Protein AF-A0A6I8TWL5-F1 (afdb_monomer_lite)

Radius of gyration: 30.94 Å; chains: 1; bounding box: 67×39×92 Å

Foldseek 3Di:
DDPVCVVWWDFFFWLAFQFWWKKFFFAALVVPDDLLVVLDDPVVVVVLVVVLVVLLVVLQVCQCPDPPHHDPDDSVLSSVQSVCLLVVHDRPDDDPDPVNVVSSVVSNVVSVVVVVSSVVSSVVRRLDGDPPPAALVSLVVVPAQEEEAPDPVLVVCLVPDPDPSSVVRSVCHVVGVYHDHLVVQLVQSVPHRYIYIYRVFQRNQVCCVVPPDLVRLVSGPMDIHDDDTDIHTDIDGPPDPCSVVVSVVVVVCVVVCVSVVVCVVRTHFRDDRPPDDPPPDPPPRPRPPPPPD

InterPro domains:
  IPR001320 Ionotropic glutamate receptor, C-terminal [PF00060] (43-193)
  IPR052192 Ionotropic receptor [PTHR42643] (1-275)

Structure (mmCIF, N/CA/C/O backbone):
data_AF-A0A6I8TWL5-F1
#
_entry.id   AF-A0A6I8TWL5-F1
#
loop_
_atom_site.group_PDB
_atom_site.id
_atom_site.type_symbol
_atom_site.label_atom_id
_atom_site.label_alt_id
_atom_site.label_comp_id
_atom_site.label_asym_id
_atom_site.label_entity_id
_atom_site.label_seq_id
_atom_site.pdbx_PDB_ins_code
_atom_site.Cartn_x
_atom_site.Cartn_y
_atom_site.Cartn_z
_atom_site.occupancy
_atom_site.B_iso_or_equiv
_atom_site.auth_seq_id
_atom_site.auth_comp_id
_atom_site.auth_asym_id
_atom_site.auth_atom_id
_atom_site.pdbx_PDB_model_num
ATOM 1 N N . MET A 1 1 ? 17.278 -9.875 -21.237 1.00 70.19 1 MET A N 1
ATOM 2 C CA . MET A 1 1 ? 17.818 -10.915 -22.144 1.00 70.19 1 MET A CA 1
ATOM 3 C C . MET A 1 1 ? 16.762 -12.001 -22.293 1.00 70.19 1 MET A C 1
ATOM 5 O O . MET A 1 1 ? 16.318 -12.505 -21.272 1.00 70.19 1 MET A O 1
ATOM 9 N N . THR A 1 2 ? 16.315 -12.323 -23.509 1.00 75.25 2 THR A N 1
ATOM 10 C CA . THR A 1 2 ? 15.371 -13.432 -23.750 1.00 75.25 2 THR A CA 1
ATOM 11 C C . THR A 1 2 ? 16.052 -14.535 -24.571 1.00 75.25 2 THR A C 1
ATOM 13 O O . THR A 1 2 ? 16.852 -14.202 -25.453 1.00 75.25 2 THR A O 1
ATOM 16 N N . PRO A 1 3 ? 15.766 -15.829 -24.313 1.00 77.56 3 PRO A N 1
ATOM 17 C CA . PRO A 1 3 ? 16.419 -16.944 -25.009 1.00 77.56 3 PRO A CA 1
ATOM 18 C C . PRO A 1 3 ? 16.272 -16.886 -26.534 1.00 77.56 3 PRO A C 1
ATOM 20 O O . PRO A 1 3 ? 17.221 -17.171 -27.261 1.00 77.56 3 PRO A O 1
ATOM 23 N N . ASP A 1 4 ? 15.117 -16.439 -27.027 1.00 81.25 4 ASP A N 1
ATOM 24 C CA . ASP A 1 4 ? 14.851 -16.349 -28.466 1.00 81.25 4 ASP A CA 1
ATOM 25 C C . ASP A 1 4 ? 15.741 -15.316 -29.159 1.00 81.25 4 ASP A C 1
ATOM 27 O O . ASP A 1 4 ? 16.239 -15.546 -30.260 1.00 81.25 4 ASP A O 1
ATOM 31 N N . ARG A 1 5 ? 16.009 -14.186 -28.489 1.00 81.88 5 ARG A N 1
ATOM 32 C CA . ARG A 1 5 ? 16.844 -13.106 -29.034 1.00 81.88 5 ARG A CA 1
ATOM 33 C C . ARG A 1 5 ? 18.329 -13.453 -29.014 1.00 81.88 5 ARG A C 1
ATOM 35 O O . ARG A 1 5 ? 19.062 -12.941 -29.853 1.00 81.88 5 ARG A O 1
ATOM 42 N N . LEU A 1 6 ? 18.763 -14.368 -28.145 1.00 84.94 6 LEU A N 1
ATOM 43 C CA . LEU A 1 6 ? 20.155 -14.830 -28.091 1.00 84.94 6 LEU A CA 1
ATOM 44 C C . LEU A 1 6 ? 20.620 -15.473 -29.409 1.00 84.94 6 LEU A C 1
ATOM 46 O O . LEU A 1 6 ? 21.807 -15.477 -29.724 1.00 84.94 6 LEU A O 1
ATOM 50 N N . LYS A 1 7 ? 19.684 -16.001 -30.207 1.00 84.88 7 LYS A N 1
ATOM 51 C CA . LYS A 1 7 ? 19.995 -16.599 -31.510 1.00 84.88 7 LYS A CA 1
ATOM 52 C C . LYS A 1 7 ? 20.360 -15.554 -32.566 1.00 84.88 7 LYS A C 1
ATOM 54 O O . LYS A 1 7 ? 21.186 -15.866 -33.425 1.00 84.88 7 LYS A O 1
ATOM 59 N N . SER A 1 8 ? 19.784 -14.351 -32.481 1.00 85.56 8 SER A N 1
ATOM 60 C CA . SER A 1 8 ? 19.857 -13.305 -33.516 1.00 85.56 8 SER A CA 1
ATOM 61 C C . SER A 1 8 ? 20.752 -12.118 -33.154 1.00 85.56 8 SER A C 1
ATOM 63 O O . SER A 1 8 ? 21.252 -11.452 -34.057 1.00 85.56 8 SER A O 1
ATOM 65 N N . VAL A 1 9 ? 20.947 -11.826 -31.865 1.00 90.50 9 VAL A N 1
ATOM 66 C CA . VAL A 1 9 ? 21.757 -10.688 -31.401 1.00 90.50 9 VAL A CA 1
ATOM 67 C C . VAL A 1 9 ? 22.762 -11.110 -30.337 1.00 90.50 9 VAL A C 1
ATOM 69 O O . VAL A 1 9 ? 22.507 -12.013 -29.540 1.00 90.50 9 VAL A O 1
ATOM 72 N N . GLN A 1 10 ? 23.896 -10.415 -30.305 1.00 90.06 10 GLN A N 1
ATOM 73 C CA . GLN A 1 10 ? 24.890 -10.549 -29.249 1.00 90.06 10 GLN A CA 1
ATOM 74 C C . GLN A 1 10 ? 24.621 -9.499 -28.166 1.00 90.06 10 GLN A C 1
ATOM 76 O O . GLN A 1 10 ? 24.556 -8.301 -28.446 1.00 90.06 10 GLN A O 1
ATOM 81 N N . PHE A 1 11 ? 24.465 -9.948 -26.920 1.00 89.19 11 PHE A N 1
ATOM 82 C CA . PHE A 1 11 ? 24.350 -9.072 -25.753 1.00 89.19 11 PHE A CA 1
ATOM 83 C C . PHE A 1 11 ? 25.749 -8.685 -25.261 1.00 89.19 11 PHE A C 1
ATOM 85 O O . PHE A 1 11 ? 26.606 -9.554 -25.112 1.00 89.19 11 PHE A O 1
ATOM 92 N N . LEU A 1 12 ? 25.984 -7.393 -25.017 1.00 89.06 12 LEU A N 1
ATOM 93 C CA . LEU A 1 12 ? 27.315 -6.873 -24.675 1.00 89.06 12 LEU A CA 1
ATOM 94 C C . LEU A 1 12 ? 27.473 -6.587 -23.181 1.00 89.06 12 LEU A C 1
ATOM 96 O O . LEU A 1 12 ? 28.227 -7.262 -22.486 1.00 89.06 12 LEU A O 1
ATOM 100 N N . ALA A 1 13 ? 26.768 -5.571 -22.687 1.00 85.38 13 ALA A N 1
ATOM 101 C CA . ALA A 1 13 ? 26.848 -5.111 -21.308 1.00 85.38 13 ALA A CA 1
ATOM 102 C C . ALA A 1 13 ? 25.467 -4.664 -20.817 1.00 85.38 13 ALA A C 1
ATOM 104 O O . ALA A 1 13 ? 24.645 -4.183 -21.598 1.00 85.38 13 ALA A O 1
ATOM 105 N N . MET A 1 14 ? 25.214 -4.831 -19.517 1.00 82.25 14 MET A N 1
ATOM 106 C CA . MET A 1 14 ? 23.965 -4.390 -18.886 1.00 82.25 14 MET A CA 1
ATOM 107 C C . MET A 1 14 ? 23.816 -2.858 -18.972 1.00 82.25 14 MET A C 1
ATOM 109 O O . MET A 1 14 ? 24.724 -2.121 -18.590 1.00 82.25 14 MET A O 1
ATOM 113 N N . THR A 1 15 ? 22.683 -2.372 -19.471 1.00 78.31 15 THR A N 1
ATOM 114 C CA . THR A 1 15 ? 22.369 -0.935 -19.542 1.00 78.31 15 THR A CA 1
ATOM 115 C C . THR A 1 15 ? 21.990 -0.387 -18.172 1.00 78.31 15 THR A C 1
ATOM 117 O O . THR A 1 15 ? 22.324 0.738 -17.838 1.00 78.31 15 THR A O 1
ATOM 120 N N . GLY A 1 16 ? 21.296 -1.188 -17.368 1.00 76.88 16 GLY A N 1
ATOM 121 C CA . GLY A 1 16 ? 20.796 -0.787 -16.063 1.00 76.88 16 GLY A CA 1
ATOM 122 C C . GLY A 1 16 ? 19.561 -1.594 -15.659 1.00 76.88 16 GLY A C 1
ATOM 123 O O . GLY A 1 16 ? 19.024 -2.366 -16.465 1.00 76.88 16 GLY A O 1
ATOM 124 N N . PRO A 1 17 ? 19.124 -1.449 -14.402 1.00 76.50 17 PRO A N 1
ATOM 125 C CA . PRO A 1 17 ? 17.921 -2.091 -13.901 1.00 76.50 17 PRO A CA 1
ATOM 126 C C . PRO A 1 17 ? 16.675 -1.356 -14.400 1.00 76.50 17 PRO A C 1
ATOM 128 O O . PRO A 1 17 ? 16.497 -0.167 -14.155 1.00 76.50 17 PRO A O 1
ATOM 131 N N . LEU A 1 18 ? 15.787 -2.089 -15.060 1.00 79.94 18 LEU A N 1
ATOM 132 C CA . LEU A 1 18 ? 14.449 -1.651 -15.426 1.00 79.94 18 LEU A CA 1
ATOM 133 C C . LEU A 1 18 ? 13.511 -1.924 -14.244 1.00 79.94 18 LEU A C 1
ATOM 135 O O . LEU A 1 18 ? 13.237 -3.077 -13.890 1.00 79.94 18 LEU A O 1
ATOM 139 N N . ASN A 1 19 ? 13.012 -0.851 -13.634 1.00 81.56 19 ASN A N 1
ATOM 140 C CA . ASN A 1 19 ? 12.144 -0.917 -12.462 1.00 81.56 19 ASN A CA 1
ATOM 141 C C . ASN A 1 19 ? 10.677 -1.028 -12.882 1.00 81.56 19 ASN A C 1
ATOM 143 O O . ASN A 1 19 ? 9.930 -0.050 -12.847 1.00 81.56 19 ASN A O 1
ATOM 147 N N . TYR A 1 20 ? 10.276 -2.235 -13.273 1.00 87.50 20 TYR A N 1
ATOM 148 C CA . TYR A 1 20 ? 8.875 -2.569 -13.509 1.00 87.50 20 TYR A CA 1
ATOM 149 C C . TYR A 1 20 ? 8.244 -3.069 -12.215 1.00 87.50 20 TYR A C 1
ATOM 151 O O . TYR A 1 20 ? 8.697 -4.057 -11.637 1.00 87.50 20 TYR A O 1
ATOM 159 N N . LYS A 1 21 ? 7.210 -2.372 -11.746 1.00 89.12 21 LYS A N 1
ATOM 160 C CA . LYS A 1 21 ? 6.489 -2.702 -10.512 1.00 89.12 21 LYS A CA 1
ATOM 161 C C . LYS A 1 21 ? 4.984 -2.566 -10.744 1.00 89.12 21 LYS A C 1
ATOM 163 O O . LYS A 1 21 ? 4.553 -1.864 -11.657 1.00 89.12 21 LYS A O 1
ATOM 168 N N . PHE A 1 22 ? 4.185 -3.222 -9.902 1.00 89.94 22 PHE A N 1
ATOM 169 C CA . PHE A 1 22 ? 2.761 -2.896 -9.779 1.00 89.94 22 PHE A CA 1
ATOM 170 C C . PHE A 1 22 ? 2.614 -1.712 -8.839 1.00 89.94 22 PHE A C 1
ATOM 172 O O . PHE A 1 22 ? 3.012 -1.809 -7.678 1.00 89.94 22 PHE A O 1
ATOM 179 N N . ILE A 1 23 ? 2.036 -0.627 -9.334 1.00 89.62 23 ILE A N 1
ATOM 180 C CA . ILE A 1 23 ? 1.761 0.592 -8.583 1.00 89.62 23 ILE A CA 1
ATOM 181 C C . ILE A 1 23 ? 0.260 0.672 -8.360 1.00 89.62 23 ILE A C 1
ATOM 183 O O . ILE A 1 23 ? -0.528 0.470 -9.282 1.00 89.62 23 ILE A O 1
ATOM 187 N N . TYR A 1 24 ? -0.141 0.930 -7.126 1.00 88.31 24 TYR A N 1
ATOM 188 C CA . TYR A 1 24 ? -1.545 0.991 -6.745 1.00 88.31 24 TYR A CA 1
ATOM 189 C C . TYR A 1 24 ? -1.730 1.983 -5.604 1.00 88.31 24 TYR A C 1
ATOM 191 O O . TYR A 1 24 ? -0.798 2.280 -4.848 1.00 88.31 24 TYR A O 1
ATOM 199 N N . ARG A 1 25 ? -2.953 2.485 -5.452 1.00 85.06 25 ARG A N 1
ATOM 200 C CA . ARG A 1 25 ? -3.332 3.302 -4.303 1.00 85.06 25 ARG A CA 1
ATOM 201 C C . ARG A 1 25 ? -3.661 2.406 -3.113 1.00 85.06 25 ARG A C 1
ATOM 203 O O . ARG A 1 25 ? -4.472 1.490 -3.232 1.00 85.06 25 ARG A O 1
ATOM 210 N N . SER A 1 26 ? -3.061 2.692 -1.959 1.00 81.19 26 SER A N 1
ATOM 211 C CA . SER A 1 26 ? -3.350 1.954 -0.725 1.00 81.19 26 SER A CA 1
ATOM 212 C C . SER A 1 26 ? -4.851 2.025 -0.409 1.00 81.19 26 SER A C 1
ATOM 214 O O . SER A 1 26 ? -5.396 3.133 -0.334 1.00 81.19 26 SER A O 1
ATOM 216 N N . PRO A 1 27 ? -5.542 0.885 -0.231 1.00 77.50 27 PRO A N 1
ATOM 217 C CA . PRO A 1 27 ? -6.946 0.912 0.144 1.00 77.50 27 PRO A CA 1
ATOM 218 C C . PRO A 1 27 ? -7.135 1.523 1.533 1.00 77.50 27 PRO A C 1
ATOM 220 O O . PRO A 1 27 ? -6.228 1.520 2.369 1.00 77.50 27 PRO A O 1
ATOM 223 N N . LYS A 1 28 ? -8.334 2.047 1.797 1.00 73.69 28 LYS A N 1
ATOM 224 C CA . LYS A 1 28 ? -8.685 2.518 3.141 1.00 73.69 28 LYS A CA 1
ATOM 225 C C . LYS A 1 28 ? -8.846 1.329 4.081 1.00 73.69 28 LYS A C 1
ATOM 227 O O . LYS A 1 28 ? -9.369 0.289 3.680 1.00 73.69 28 LYS A O 1
ATOM 232 N N . LEU A 1 29 ? -8.459 1.512 5.339 1.00 69.94 29 LEU A N 1
ATOM 233 C CA . LEU A 1 29 ? -8.533 0.478 6.374 1.00 69.94 29 LEU A CA 1
ATOM 234 C C . LEU A 1 29 ? -9.969 -0.026 6.618 1.00 69.94 29 LEU A C 1
ATOM 236 O O . LEU A 1 29 ? -10.173 -1.183 6.975 1.00 69.94 29 LEU A O 1
ATOM 240 N N . SER A 1 30 ? -10.973 0.805 6.314 1.00 64.56 30 SER A N 1
ATOM 241 C CA . SER A 1 30 ? -12.393 0.438 6.366 1.00 64.56 30 SER A CA 1
ATOM 242 C C . SER A 1 30 ? -12.796 -0.725 5.466 1.00 64.56 30 SER A C 1
ATOM 244 O O . SER A 1 30 ? -13.827 -1.339 5.708 1.00 64.56 30 SER A O 1
ATOM 246 N N . TYR A 1 31 ? -12.017 -1.020 4.425 1.00 64.06 31 TYR A N 1
ATOM 247 C CA . TYR A 1 31 ? -12.280 -2.158 3.544 1.00 64.06 31 TYR A CA 1
ATOM 248 C C . TYR A 1 31 ? -11.715 -3.475 4.080 1.00 64.06 31 TYR A C 1
ATOM 250 O O . TYR A 1 31 ? -12.072 -4.531 3.565 1.00 64.06 31 TYR A O 1
ATOM 258 N N . THR A 1 32 ? -10.808 -3.435 5.062 1.00 64.31 32 THR A N 1
ATOM 259 C CA . THR A 1 32 ? -9.974 -4.596 5.405 1.00 64.31 32 THR A CA 1
ATOM 260 C C . THR A 1 32 ? -10.295 -5.192 6.757 1.00 64.31 32 THR A C 1
ATOM 262 O O . THR A 1 32 ? -10.137 -6.398 6.926 1.00 64.31 32 THR A O 1
ATOM 265 N N . ASP A 1 33 ? -10.714 -4.365 7.713 1.00 67.38 33 ASP A N 1
ATOM 266 C CA . ASP A 1 33 ? -10.953 -4.776 9.090 1.00 67.38 33 ASP A CA 1
ATOM 267 C C . ASP A 1 33 ? -12.175 -4.053 9.668 1.00 67.38 33 ASP A C 1
ATOM 269 O O . ASP A 1 33 ? -12.562 -2.971 9.218 1.00 67.38 33 ASP A O 1
ATOM 273 N N . ASN A 1 34 ? -12.768 -4.640 10.711 1.00 77.06 34 ASN A N 1
ATOM 274 C CA . ASN A 1 34 ? -13.820 -3.991 11.485 1.00 77.06 34 ASN A CA 1
ATOM 275 C C . ASN A 1 34 ? -13.226 -2.791 12.230 1.00 77.06 34 ASN A C 1
ATOM 277 O O . ASN A 1 34 ? -12.726 -2.925 13.348 1.00 77.06 34 ASN A O 1
ATOM 281 N N . VAL A 1 35 ? -13.298 -1.612 11.612 1.00 77.50 35 VAL A N 1
ATOM 282 C CA . VAL A 1 35 ? -12.723 -0.363 12.144 1.00 77.50 35 VAL A CA 1
ATOM 283 C C . VAL A 1 35 ? -13.211 -0.065 13.563 1.00 77.50 35 VAL A C 1
ATOM 285 O O . VAL A 1 35 ? -12.463 0.456 14.389 1.00 77.50 35 VAL A O 1
ATOM 288 N N . PHE A 1 36 ? -14.443 -0.474 13.872 1.00 77.31 36 PHE A N 1
ATOM 289 C CA . PHE A 1 36 ? -15.039 -0.340 15.198 1.00 77.31 36 PHE A CA 1
ATOM 290 C C . PHE A 1 36 ? -14.262 -1.088 16.290 1.00 77.31 36 PHE A C 1
ATOM 292 O O . PHE A 1 36 ? -14.089 -0.552 17.378 1.00 77.31 36 PHE A O 1
ATOM 299 N N . LEU A 1 37 ? -13.742 -2.285 16.007 1.00 80.75 37 LEU A N 1
ATOM 300 C CA . LEU A 1 37 ? -12.937 -3.047 16.970 1.00 80.75 37 LEU A CA 1
ATOM 301 C C . LEU A 1 37 ? -11.476 -2.597 16.969 1.00 80.75 37 LEU A C 1
ATOM 303 O O . LEU A 1 37 ? -10.839 -2.581 18.017 1.00 80.75 37 LEU A O 1
ATOM 307 N N . LEU A 1 38 ? -10.973 -2.172 15.808 1.00 83.12 38 LEU A N 1
ATOM 308 C CA . LEU A 1 38 ? -9.584 -1.747 15.618 1.00 83.12 38 LEU A CA 1
ATOM 309 C C . LEU A 1 38 ? -9.237 -0.434 16.338 1.00 83.12 38 LEU A C 1
ATOM 311 O O . LEU A 1 38 ? -8.068 -0.119 16.544 1.00 83.12 38 LEU A O 1
ATOM 315 N N . SER A 1 39 ? -10.255 0.33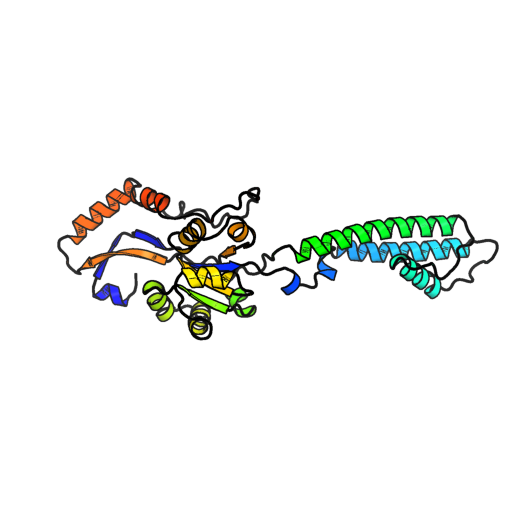0 16.729 1.00 83.62 39 SER A N 1
ATOM 316 C CA . SER A 1 39 ? -10.091 1.621 17.402 1.00 83.62 39 SER A CA 1
ATOM 317 C C . SER A 1 39 ? -9.463 1.516 18.784 1.00 83.62 39 SER A C 1
ATOM 319 O O . SER A 1 39 ? -8.891 2.490 19.266 1.00 83.62 39 SER A O 1
ATOM 321 N N . PHE A 1 40 ? -9.495 0.341 19.406 1.00 85.88 40 PHE A N 1
ATOM 322 C CA . PHE A 1 40 ? -8.742 0.070 20.618 1.00 85.88 40 PHE A CA 1
ATOM 323 C C . PHE A 1 40 ? -8.020 -1.266 20.510 1.00 85.88 40 PHE A C 1
ATOM 325 O O . PHE A 1 40 ? -8.506 -2.211 19.899 1.00 85.88 40 PHE A O 1
ATOM 332 N N . HIS A 1 41 ? -6.847 -1.355 21.136 1.00 88.12 41 HIS A N 1
ATOM 333 C CA . HIS A 1 41 ? -6.162 -2.634 21.276 1.00 88.12 41 HIS A CA 1
ATOM 334 C C . HIS A 1 41 ? -6.992 -3.557 22.177 1.00 88.12 41 HIS A C 1
ATOM 336 O O . HIS A 1 41 ? -7.549 -3.104 23.175 1.00 88.12 41 HIS A O 1
ATOM 342 N N . ASP A 1 42 ? -6.973 -4.862 21.908 1.00 89.38 42 ASP A N 1
ATOM 343 C CA . ASP A 1 42 ? -7.589 -5.910 22.737 1.00 89.38 42 ASP A CA 1
ATOM 344 C C . ASP A 1 42 ? -7.379 -5.725 24.251 1.00 89.38 42 ASP A C 1
ATOM 346 O O . ASP A 1 42 ? -8.294 -5.939 25.038 1.00 89.38 42 ASP A O 1
ATOM 350 N N . ARG A 1 43 ? -6.202 -5.250 24.689 1.00 93.38 43 ARG A N 1
ATOM 351 C CA . ARG A 1 43 ? -5.921 -4.984 26.111 1.00 93.38 43 ARG A CA 1
ATOM 352 C C . ARG A 1 43 ? -6.814 -3.890 26.701 1.00 93.38 43 ARG A C 1
ATOM 354 O O . ARG A 1 43 ? -7.219 -3.994 27.854 1.00 93.38 43 ARG A O 1
ATOM 361 N N . VAL A 1 44 ? -7.124 -2.859 25.919 1.00 92.25 44 VAL A N 1
ATOM 362 C CA . VAL A 1 44 ? -8.004 -1.760 26.331 1.00 92.25 44 VAL A CA 1
ATOM 363 C C . VAL A 1 44 ? -9.444 -2.257 26.414 1.00 92.25 44 VAL A C 1
ATOM 365 O O . VAL A 1 44 ? -10.100 -2.010 27.422 1.00 92.25 44 VAL A O 1
ATOM 368 N N . TRP A 1 45 ? -9.904 -3.050 25.441 1.00 92.19 45 TRP A N 1
ATOM 369 C CA . TRP A 1 45 ? -11.218 -3.702 25.511 1.00 92.19 45 TRP A CA 1
ATOM 370 C C . TRP A 1 45 ? -11.370 -4.564 26.768 1.00 92.19 45 TRP A C 1
ATOM 372 O O . TRP A 1 45 ? -12.350 -4.425 27.501 1.00 92.19 45 TRP A O 1
ATOM 382 N N . MET A 1 46 ? -10.355 -5.378 27.075 1.00 93.19 46 MET A N 1
ATOM 383 C CA . MET A 1 46 ? -10.321 -6.175 28.304 1.00 93.19 46 MET A CA 1
ATOM 384 C C . MET A 1 46 ? -10.342 -5.296 29.562 1.00 93.19 46 MET A C 1
ATOM 386 O O . MET A 1 46 ? -11.044 -5.621 30.518 1.00 93.19 46 MET A O 1
ATOM 390 N N . SER A 1 47 ? -9.626 -4.165 29.566 1.00 93.12 47 SER A N 1
ATOM 391 C CA . SER A 1 47 ? -9.638 -3.231 30.700 1.00 93.12 47 SER A CA 1
ATOM 392 C C . SER A 1 47 ? -10.989 -2.543 30.901 1.00 93.12 47 SER A C 1
ATOM 394 O O . SER A 1 47 ? -11.422 -2.413 32.040 1.00 93.12 47 SER A O 1
ATOM 396 N N . ILE A 1 48 ? -11.693 -2.169 29.825 1.00 92.12 48 ILE A N 1
ATOM 397 C CA . ILE A 1 48 ? -13.036 -1.576 29.908 1.00 92.12 48 ILE A CA 1
ATOM 398 C C . ILE A 1 48 ? -13.998 -2.584 30.542 1.00 92.12 48 ILE A C 1
ATOM 400 O O . ILE A 1 48 ? -14.695 -2.249 31.498 1.00 92.12 48 ILE A O 1
ATOM 404 N N . GLY A 1 49 ? -13.974 -3.839 30.076 1.00 92.69 49 GLY A N 1
ATOM 405 C CA . GLY A 1 49 ? -14.764 -4.917 30.674 1.00 92.69 49 GLY A CA 1
ATOM 406 C C . GLY A 1 49 ? -14.432 -5.136 32.153 1.00 92.69 49 GLY A C 1
ATOM 407 O O . GLY A 1 49 ? -15.334 -5.205 32.986 1.00 92.69 49 GLY A O 1
ATOM 408 N N . ALA A 1 50 ? -13.144 -5.169 32.505 1.00 94.00 50 ALA A N 1
ATOM 409 C CA . ALA A 1 50 ? -12.703 -5.332 33.889 1.00 94.00 50 ALA A CA 1
ATOM 410 C C . ALA A 1 50 ? -13.142 -4.170 34.798 1.00 94.00 50 ALA A C 1
ATOM 412 O O . ALA A 1 50 ? -13.576 -4.412 35.922 1.00 94.00 50 ALA A O 1
ATOM 413 N N . VAL A 1 51 ? -13.078 -2.924 34.318 1.00 92.75 51 VAL A N 1
ATOM 414 C CA . VAL A 1 51 ? -13.518 -1.736 35.069 1.00 92.75 51 VAL A CA 1
ATOM 415 C C . VAL A 1 51 ? -15.032 -1.750 35.288 1.00 92.75 51 VAL A C 1
ATOM 417 O O . VAL A 1 51 ? -15.475 -1.463 36.396 1.00 92.75 51 VAL A O 1
ATOM 420 N N . ILE A 1 52 ? -15.828 -2.145 34.288 1.00 92.06 52 ILE A N 1
ATOM 421 C CA . ILE A 1 52 ? -17.289 -2.284 34.433 1.00 92.06 52 ILE A CA 1
ATOM 422 C C . ILE A 1 52 ? -17.632 -3.361 35.473 1.00 92.06 52 ILE A C 1
ATOM 424 O O . ILE A 1 52 ? -18.477 -3.137 36.342 1.00 92.06 52 ILE A O 1
ATOM 428 N N . LEU A 1 53 ? -16.950 -4.510 35.433 1.00 93.75 53 LEU A N 1
ATOM 429 C CA . LEU A 1 53 ? -17.148 -5.583 36.412 1.00 93.75 53 LEU A CA 1
ATOM 430 C C . LEU A 1 53 ? -16.728 -5.158 37.825 1.00 93.75 53 LEU A C 1
ATOM 432 O O . LEU A 1 53 ? -17.461 -5.404 38.782 1.00 93.75 53 LEU A O 1
ATOM 436 N N . LEU A 1 54 ? -15.590 -4.472 37.960 1.00 93.44 54 LEU A N 1
ATOM 437 C CA . LEU A 1 54 ? -15.123 -3.934 39.238 1.00 93.44 54 LEU A CA 1
ATOM 438 C C . LEU A 1 54 ? -16.105 -2.900 39.801 1.00 93.44 54 LEU A C 1
ATOM 440 O O . LEU A 1 54 ? -16.439 -2.956 40.980 1.00 93.44 54 LEU A O 1
ATOM 444 N N . ALA A 1 55 ? -16.602 -1.988 38.964 1.00 90.88 55 ALA A N 1
ATOM 445 C CA . ALA A 1 55 ? -17.589 -0.990 39.363 1.00 90.88 55 ALA A CA 1
ATOM 446 C C . ALA A 1 55 ? -18.911 -1.641 39.797 1.00 90.88 55 ALA A C 1
ATOM 448 O O . ALA A 1 55 ? -19.503 -1.216 40.785 1.00 90.88 55 ALA A O 1
ATOM 449 N N . THR A 1 56 ? -19.327 -2.716 39.119 1.00 90.88 56 THR A N 1
ATOM 450 C CA . THR A 1 56 ? -20.500 -3.514 39.512 1.00 90.88 56 THR A CA 1
ATOM 451 C C . THR A 1 56 ? -20.289 -4.160 40.884 1.00 90.88 56 THR A C 1
ATOM 453 O O . THR A 1 56 ? -21.161 -4.077 41.747 1.00 90.88 56 THR A O 1
ATOM 456 N N . ALA A 1 57 ? -19.116 -4.754 41.128 1.00 91.62 57 ALA A N 1
ATOM 457 C CA . ALA A 1 57 ? -18.780 -5.350 42.420 1.00 91.62 57 ALA A CA 1
ATOM 458 C C . ALA A 1 57 ? -18.739 -4.304 43.547 1.00 91.62 57 ALA A C 1
ATOM 460 O O . ALA A 1 57 ? -19.291 -4.533 44.621 1.00 91.62 57 ALA A O 1
ATOM 461 N N . LEU A 1 58 ? -18.139 -3.137 43.297 1.00 90.50 58 LEU A N 1
ATOM 462 C CA . LEU A 1 58 ? -18.111 -2.027 44.252 1.00 90.50 58 LEU A CA 1
ATOM 463 C C . LEU A 1 58 ? -19.516 -1.502 44.553 1.00 90.50 58 LEU A C 1
ATOM 465 O O . LEU A 1 58 ? -19.833 -1.268 45.715 1.00 90.50 58 LEU A O 1
ATOM 469 N N . GLN A 1 59 ? -20.370 -1.367 43.537 1.00 87.38 59 GLN A N 1
ATOM 470 C CA . GLN A 1 59 ? -21.760 -0.957 43.717 1.00 87.38 59 GLN A CA 1
ATOM 471 C C . GLN A 1 59 ? -22.524 -1.957 44.596 1.00 87.38 59 GLN A C 1
ATOM 473 O O . GLN A 1 59 ? -23.214 -1.537 45.523 1.00 87.38 59 GLN A O 1
ATOM 478 N N . LEU A 1 60 ? -22.346 -3.265 44.374 1.00 87.62 60 LEU A N 1
ATOM 479 C CA . LEU A 1 60 ? -22.947 -4.308 45.212 1.00 87.62 60 LEU A CA 1
ATOM 480 C C . LEU A 1 60 ? -22.467 -4.225 46.665 1.00 87.62 60 LEU A C 1
ATOM 482 O O . LEU A 1 60 ? -23.289 -4.272 47.578 1.00 87.62 60 LEU A O 1
ATOM 486 N N . ILE A 1 61 ? -21.161 -4.038 46.886 1.00 87.56 61 ILE A N 1
ATOM 487 C CA . ILE A 1 61 ? -20.594 -3.860 48.230 1.00 87.56 61 ILE A CA 1
ATOM 488 C C . ILE A 1 61 ? -21.209 -2.629 48.903 1.00 87.56 61 ILE A C 1
ATOM 490 O O . ILE A 1 61 ? -21.693 -2.736 50.026 1.00 87.56 61 ILE A O 1
ATOM 494 N N . ILE A 1 62 ? -21.253 -1.481 48.218 1.00 86.12 62 ILE A N 1
ATOM 495 C CA . ILE A 1 62 ? -21.837 -0.247 48.766 1.00 86.12 62 ILE A CA 1
ATOM 496 C C . ILE A 1 62 ? -23.298 -0.480 49.167 1.00 86.12 62 ILE A C 1
ATOM 498 O O . ILE A 1 62 ? -23.661 -0.157 50.293 1.00 86.12 62 ILE A O 1
ATOM 502 N N . THR A 1 63 ? -24.100 -1.112 48.302 1.00 81.38 63 THR A N 1
ATOM 503 C CA . THR A 1 63 ? -25.514 -1.403 48.602 1.00 81.38 63 THR A CA 1
ATOM 504 C C . THR A 1 63 ? -25.711 -2.445 49.705 1.00 81.38 63 THR A C 1
ATOM 506 O O . THR A 1 63 ? -26.730 -2.437 50.389 1.00 81.38 63 THR A O 1
ATOM 509 N N . HIS A 1 64 ? -24.750 -3.350 49.903 1.00 82.12 64 HIS A N 1
ATOM 510 C CA . HIS A 1 64 ? -24.814 -4.345 50.972 1.00 82.12 64 HIS A CA 1
ATOM 511 C C . HIS A 1 64 ? -24.585 -3.717 52.353 1.00 82.12 64 HIS A C 1
ATOM 513 O O . HIS A 1 64 ? -25.223 -4.117 53.322 1.00 82.12 64 HIS A O 1
ATOM 519 N N . PHE A 1 65 ? -23.701 -2.719 52.432 1.00 80.19 65 PHE A N 1
ATOM 520 C CA . PHE A 1 65 ? -23.383 -1.995 53.666 1.00 80.19 65 PHE A CA 1
ATOM 521 C C . PHE A 1 65 ? -24.266 -0.757 53.896 1.00 80.19 65 PHE A C 1
ATOM 523 O O . PHE A 1 65 ? -24.008 0.017 54.819 1.00 80.19 65 PHE A O 1
ATOM 530 N N . GLU A 1 66 ? -25.295 -0.546 53.074 1.00 78.62 66 GLU A N 1
ATOM 531 C CA . GLU A 1 66 ? -26.173 0.613 53.191 1.00 78.62 66 GLU A CA 1
ATOM 532 C C . GLU A 1 66 ? -27.228 0.385 54.292 1.00 78.62 66 GLU A C 1
ATOM 534 O O . GLU A 1 66 ? -27.972 -0.598 54.231 1.00 78.62 66 GLU A O 1
ATOM 539 N N . PRO A 1 67 ? -27.304 1.260 55.316 1.00 63.91 67 PRO A N 1
ATOM 540 C CA . PRO A 1 67 ? -28.090 1.000 56.523 1.00 63.91 67 PRO A CA 1
ATOM 541 C C . PRO A 1 67 ? -29.607 1.025 56.294 1.00 63.91 67 PRO A C 1
ATOM 543 O O . PRO A 1 67 ? -30.332 0.338 57.009 1.00 63.91 67 PRO A O 1
ATOM 546 N N . ASP A 1 68 ? -30.085 1.776 55.296 1.00 63.34 68 ASP A N 1
ATOM 547 C CA . ASP A 1 68 ? -31.521 1.982 55.078 1.00 63.34 68 ASP A CA 1
ATOM 548 C C . ASP A 1 68 ? -32.179 0.880 54.223 1.00 63.34 68 ASP A C 1
ATOM 550 O O . ASP A 1 68 ? -33.383 0.665 54.337 1.00 63.34 68 ASP A O 1
ATOM 554 N N . HIS A 1 69 ? -31.420 0.169 53.373 1.00 58.81 69 HIS A N 1
ATOM 555 C CA . HIS A 1 69 ? -31.942 -0.862 52.453 1.00 58.81 69 HIS A CA 1
ATOM 556 C C . HIS A 1 69 ? -30.916 -1.989 52.201 1.00 58.81 69 HIS A C 1
ATOM 558 O O . HIS A 1 69 ? -30.421 -2.134 51.077 1.00 58.81 69 HIS A O 1
ATOM 564 N N . PRO A 1 70 ? -30.572 -2.810 53.211 1.00 56.12 70 PRO A N 1
ATOM 565 C CA . PRO A 1 70 ? -29.529 -3.818 53.066 1.00 56.12 70 PRO A CA 1
ATOM 566 C C . PRO A 1 70 ? -29.933 -4.898 52.049 1.00 56.12 70 PRO A C 1
ATOM 568 O O . PRO A 1 70 ? -30.851 -5.686 52.276 1.00 56.12 70 PRO A O 1
ATOM 571 N N . GLY A 1 71 ? -29.216 -4.955 50.922 1.00 58.91 71 GLY A N 1
ATOM 572 C CA . GLY A 1 71 ? -29.169 -6.137 50.053 1.00 58.91 71 GLY A CA 1
ATOM 573 C C . GLY A 1 71 ? -30.353 -6.384 49.109 1.00 58.91 71 GLY A C 1
ATOM 574 O O . GLY A 1 71 ? -30.510 -7.514 48.654 1.00 58.91 71 GLY A O 1
ATOM 575 N N . GLN A 1 72 ? -31.171 -5.379 48.773 1.00 64.62 72 GLN A N 1
ATOM 576 C CA . GLN A 1 72 ? -32.273 -5.561 47.806 1.00 64.62 72 GLN A CA 1
ATOM 577 C C . GLN A 1 72 ? -31.839 -5.565 46.330 1.00 64.62 72 GLN A C 1
ATOM 579 O O . GLN A 1 72 ? -32.654 -5.876 45.463 1.00 64.62 72 GLN A O 1
ATOM 584 N N . LEU A 1 73 ? -30.580 -5.236 46.019 1.00 71.12 73 LEU A N 1
ATOM 585 C CA . LEU A 1 73 ? -30.126 -5.125 44.637 1.00 71.12 73 LEU A CA 1
ATOM 586 C C . LEU A 1 73 ? -29.567 -6.445 44.099 1.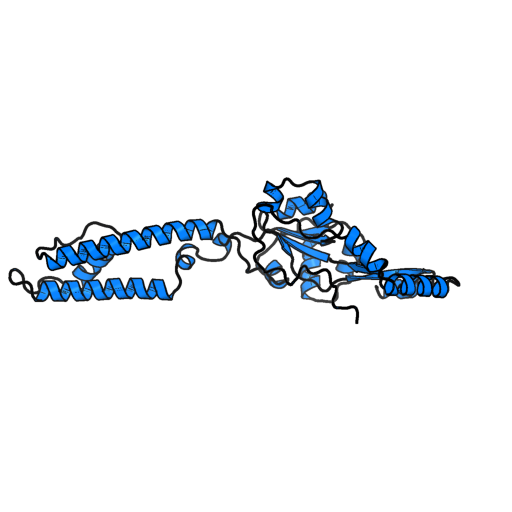00 71.12 73 LEU A C 1
ATOM 588 O O . LEU A 1 73 ? -28.533 -6.932 44.558 1.00 71.12 73 LEU A O 1
ATOM 592 N N . GLY A 1 74 ? -30.241 -7.009 43.094 1.00 81.00 74 GLY A N 1
ATOM 593 C CA . GLY A 1 74 ? -29.759 -8.183 42.380 1.00 81.00 74 GLY A CA 1
ATOM 594 C C . GLY A 1 74 ? -28.457 -7.897 41.627 1.00 81.00 74 GLY A C 1
ATOM 595 O O . GLY A 1 74 ? -28.241 -6.800 41.109 1.00 81.00 74 GLY A O 1
ATOM 596 N N . VAL A 1 75 ? -27.592 -8.910 41.508 1.00 84.62 75 VAL A N 1
ATOM 597 C CA . VAL A 1 75 ? -26.347 -8.823 40.718 1.00 84.62 75 VAL A CA 1
ATOM 598 C C . VAL A 1 75 ? -26.641 -8.449 39.260 1.00 84.62 75 VAL A C 1
ATOM 600 O O . VAL A 1 75 ? -25.897 -7.674 38.662 1.00 84.62 75 VAL A O 1
ATOM 603 N N . SER A 1 76 ? -27.746 -8.959 38.703 1.00 85.94 76 SER A N 1
ATOM 604 C CA . SER A 1 76 ? -28.226 -8.612 37.360 1.00 85.94 76 SER A CA 1
ATOM 605 C C . SER A 1 76 ? -28.551 -7.130 37.228 1.00 85.94 76 SER A C 1
ATOM 607 O O . SER A 1 76 ? -28.179 -6.512 36.237 1.00 85.94 76 SER A O 1
ATOM 609 N N . ASP A 1 77 ? -29.204 -6.555 38.231 1.00 86.06 77 ASP A N 1
ATOM 610 C CA . ASP A 1 77 ? -29.721 -5.190 38.176 1.00 86.06 77 ASP A CA 1
ATOM 611 C C . ASP A 1 77 ? -28.579 -4.189 38.353 1.00 86.06 77 ASP A C 1
ATOM 613 O O . ASP A 1 77 ? -28.502 -3.193 37.635 1.00 86.06 77 ASP A O 1
ATOM 617 N N . ALA A 1 78 ? -27.623 -4.511 39.232 1.00 86.12 78 ALA A N 1
ATOM 618 C CA . ALA A 1 78 ? -26.374 -3.771 39.361 1.00 86.12 78 ALA A CA 1
ATOM 619 C C . ALA A 1 78 ? -25.565 -3.791 38.054 1.00 86.12 78 ALA A C 1
ATOM 621 O O . ALA A 1 78 ? -25.073 -2.748 37.620 1.00 86.12 78 ALA A O 1
ATOM 622 N N . LEU A 1 79 ? -25.458 -4.957 37.404 1.00 88.12 79 LEU A N 1
ATOM 623 C CA . LEU A 1 79 ? -24.738 -5.098 36.139 1.00 88.12 79 LEU A CA 1
ATOM 624 C C . LEU A 1 79 ? -25.431 -4.329 35.007 1.00 88.12 79 LEU A C 1
ATOM 626 O O . LEU A 1 79 ? -24.766 -3.603 34.272 1.00 88.12 79 LEU A O 1
ATOM 630 N N . LEU A 1 80 ? -26.755 -4.450 34.879 1.00 88.25 80 LEU A N 1
ATOM 631 C CA . LEU A 1 80 ? -27.540 -3.718 33.882 1.00 88.25 80 LEU A CA 1
ATOM 632 C C . LEU A 1 80 ? -27.437 -2.206 34.086 1.00 88.25 80 LEU A C 1
ATOM 634 O O . LEU A 1 80 ? -27.266 -1.473 33.115 1.00 88.25 80 LEU A O 1
ATOM 638 N N . ASN A 1 81 ? -27.453 -1.743 35.335 1.00 87.31 81 ASN A N 1
ATOM 639 C CA 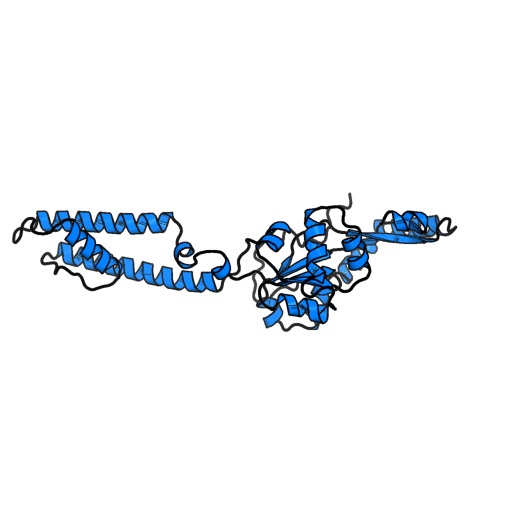. ASN A 1 81 ? -27.232 -0.338 35.654 1.00 87.31 81 ASN A CA 1
ATOM 640 C C . ASN A 1 81 ? -25.835 0.135 35.235 1.00 87.31 81 ASN A C 1
ATOM 642 O O . ASN A 1 81 ? -25.703 1.189 34.618 1.00 87.31 81 ASN A O 1
ATOM 646 N N . MET A 1 82 ? -24.799 -0.669 35.484 1.00 88.31 82 MET A N 1
ATOM 647 C CA . MET A 1 82 ? -23.431 -0.363 35.054 1.00 88.31 82 MET A CA 1
ATOM 648 C C . MET A 1 82 ? -23.258 -0.384 33.539 1.00 88.31 82 MET A C 1
ATOM 650 O O . MET A 1 82 ? -22.529 0.449 33.007 1.00 88.31 82 MET A O 1
ATOM 654 N N . ILE A 1 83 ? -23.957 -1.271 32.831 1.00 88.62 83 ILE A N 1
ATOM 655 C CA . ILE A 1 83 ? -24.007 -1.269 31.364 1.00 88.62 83 ILE A CA 1
ATOM 656 C C . ILE A 1 83 ? -24.744 -0.023 30.848 1.00 88.62 83 ILE A C 1
ATOM 658 O O . ILE A 1 83 ? -24.300 0.578 29.868 1.00 88.62 83 ILE A O 1
ATOM 662 N N . GLY A 1 84 ? -25.820 0.404 31.517 1.00 88.38 84 GLY A N 1
ATOM 663 C CA . GLY A 1 84 ? -26.525 1.655 31.225 1.00 88.38 84 GLY A CA 1
ATOM 664 C C . GLY A 1 84 ? -25.599 2.865 31.350 1.00 88.38 84 GLY A C 1
ATOM 665 O O . GLY A 1 84 ? -25.421 3.608 30.386 1.00 88.38 84 GLY A O 1
ATOM 666 N N . ILE A 1 85 ? -24.896 2.983 32.481 1.00 87.56 85 ILE A N 1
ATOM 667 C CA . ILE A 1 85 ? -23.901 4.042 32.717 1.00 87.56 85 ILE A CA 1
ATOM 668 C C . ILE A 1 85 ? -22.743 3.956 31.707 1.00 87.56 85 ILE A C 1
ATOM 670 O O . ILE A 1 85 ? -22.314 4.981 31.178 1.00 87.56 85 ILE A O 1
ATOM 674 N N . ALA A 1 86 ? -22.258 2.750 31.381 1.00 87.31 86 ALA A N 1
ATOM 675 C CA . ALA A 1 86 ? -21.242 2.526 30.344 1.00 87.31 86 ALA A CA 1
ATOM 676 C C . ALA A 1 86 ? -21.690 3.006 28.961 1.00 87.31 86 ALA A C 1
ATOM 678 O O . ALA A 1 86 ? -20.891 3.550 28.200 1.00 87.31 86 ALA A O 1
ATOM 679 N N . SER A 1 87 ? -22.980 2.859 28.673 1.00 86.81 87 SER A N 1
ATOM 680 C CA . SER A 1 87 ? -23.622 3.345 27.451 1.00 86.81 87 SER A CA 1
ATOM 681 C C . SER A 1 87 ? -23.987 4.833 27.519 1.00 86.81 87 SER A C 1
ATOM 683 O O . SER A 1 87 ? -24.650 5.329 26.612 1.00 86.81 87 SER A O 1
ATOM 685 N N . GLN A 1 88 ? -23.573 5.539 28.582 1.00 84.62 88 GLN A N 1
ATOM 686 C CA . GLN A 1 88 ? -23.926 6.933 28.880 1.00 84.62 88 GLN A CA 1
ATOM 687 C C . GLN A 1 88 ? -25.441 7.176 28.968 1.00 84.62 88 GLN A C 1
ATOM 689 O O . GLN A 1 88 ? -25.916 8.289 28.751 1.00 84.62 88 GLN A O 1
ATOM 694 N N . GLN A 1 89 ? -26.205 6.131 29.277 1.00 85.00 89 GLN A N 1
ATOM 695 C CA . GLN A 1 89 ? -27.626 6.236 29.571 1.00 85.00 89 GLN A CA 1
ATOM 696 C C . GLN A 1 89 ? -27.823 6.614 31.042 1.00 85.00 89 GLN A C 1
ATOM 698 O O . GLN A 1 89 ? -26.911 6.507 31.867 1.00 85.00 89 GLN A O 1
ATOM 703 N N . GLU A 1 90 ? -29.027 7.080 31.365 1.00 79.56 90 GLU A N 1
ATOM 704 C CA . GLU A 1 90 ? -29.414 7.345 32.747 1.00 79.56 90 GLU A CA 1
ATOM 705 C C . GLU A 1 90 ? -29.319 6.064 33.590 1.00 79.56 90 GLU A C 1
ATOM 707 O O . GLU A 1 90 ? -29.575 4.957 33.108 1.00 79.56 90 GLU A O 1
ATOM 712 N N . ALA A 1 91 ? -28.924 6.212 34.855 1.00 74.06 91 ALA A N 1
ATOM 713 C CA . ALA A 1 91 ? -28.887 5.098 35.790 1.00 74.06 91 ALA A CA 1
ATOM 714 C C . ALA A 1 91 ? -30.310 4.554 36.003 1.00 74.06 91 ALA A C 1
ATOM 716 O O . ALA A 1 91 ? -31.217 5.289 36.385 1.00 74.06 91 ALA A O 1
ATOM 717 N N . LEU A 1 92 ? -30.490 3.250 35.788 1.00 71.88 92 LEU A N 1
ATOM 718 C CA . LEU A 1 92 ? -31.757 2.539 36.001 1.00 71.88 92 LEU A CA 1
ATOM 719 C C . LEU A 1 92 ? -32.175 2.537 37.476 1.00 71.88 92 LEU A C 1
ATOM 721 O O . LEU A 1 92 ? -33.357 2.430 37.795 1.00 71.88 92 LEU A O 1
ATOM 725 N N . ILE A 1 93 ? -31.195 2.632 38.374 1.00 73.56 93 ILE A N 1
ATOM 726 C CA . ILE A 1 93 ? -31.395 2.629 39.819 1.00 73.56 93 ILE A CA 1
ATOM 727 C C . ILE A 1 93 ? -30.903 3.960 40.368 1.00 73.56 93 ILE A C 1
ATOM 729 O O . ILE A 1 93 ? -29.771 4.365 40.106 1.00 73.56 93 ILE A O 1
ATOM 733 N N . ASN A 1 94 ? -31.736 4.617 41.173 1.00 72.88 94 ASN A N 1
ATOM 734 C CA . ASN A 1 94 ? -31.368 5.873 41.807 1.00 72.88 94 ASN A CA 1
ATOM 735 C C . ASN A 1 94 ? -30.465 5.613 43.032 1.00 72.88 94 ASN A C 1
ATOM 737 O O . ASN A 1 94 ? -30.932 5.025 44.013 1.00 72.88 94 ASN A O 1
ATOM 741 N N . PRO A 1 95 ? -29.186 6.028 43.012 1.00 69.69 95 PRO A N 1
ATOM 742 C CA . PRO A 1 95 ? -28.283 5.837 44.141 1.00 69.69 95 PRO A CA 1
ATOM 743 C C . PRO A 1 95 ? -28.662 6.752 45.317 1.00 69.69 95 PRO A C 1
ATOM 745 O O . PRO A 1 95 ? -28.704 7.982 45.184 1.00 69.69 95 PRO A O 1
ATOM 748 N N . GLN A 1 96 ? -28.904 6.159 46.488 1.00 74.75 96 GLN A N 1
ATOM 749 C CA . GLN A 1 96 ? -29.248 6.898 47.710 1.00 74.75 96 GLN A CA 1
ATOM 750 C C . GLN A 1 96 ? -27.985 7.395 48.432 1.00 74.75 96 GLN A C 1
ATOM 752 O O . GLN A 1 96 ? -27.862 8.591 48.706 1.00 74.75 96 GLN A O 1
ATOM 757 N N . SER A 1 97 ? -26.994 6.521 48.632 1.00 80.94 97 SER A N 1
ATOM 758 C CA . SER A 1 97 ? -25.707 6.871 49.239 1.00 80.94 97 SER A CA 1
ATOM 759 C C . SER A 1 97 ? -24.858 7.835 48.401 1.00 80.94 97 SER A C 1
ATOM 761 O O . SER A 1 97 ? -24.709 7.709 47.179 1.00 80.94 97 SER A O 1
ATOM 763 N N . VAL A 1 98 ? -24.195 8.763 49.102 1.00 84.50 98 VAL A N 1
ATOM 764 C CA . VAL A 1 98 ? -23.182 9.680 48.548 1.00 84.50 98 VAL A CA 1
ATOM 765 C C . VAL A 1 98 ? -22.036 8.910 47.880 1.00 84.50 98 VAL A C 1
ATOM 767 O O . VAL A 1 98 ? -21.534 9.337 46.838 1.00 84.50 98 VAL A O 1
ATOM 770 N N . SER A 1 99 ? -21.654 7.750 48.421 1.00 86.56 99 SER A N 1
ATOM 771 C CA . SER A 1 99 ? -20.589 6.909 47.861 1.00 86.56 99 SER A CA 1
ATOM 772 C C . SER A 1 99 ? -20.979 6.332 46.500 1.00 86.56 99 SER A C 1
ATOM 774 O O . SER A 1 99 ? -20.186 6.388 45.562 1.00 86.56 99 SER A O 1
ATOM 776 N N . SER A 1 100 ? -22.217 5.844 46.360 1.00 83.38 100 SER A N 1
ATOM 777 C CA . SER A 1 100 ? -22.723 5.313 45.087 1.00 83.38 100 SER A CA 1
ATOM 778 C C . SER A 1 100 ? -22.890 6.418 44.035 1.00 83.38 100 SER A C 1
ATOM 780 O O . SER A 1 100 ? -22.494 6.246 42.882 1.00 83.38 100 SER A O 1
ATOM 782 N N . ARG A 1 101 ? -23.362 7.606 44.441 1.00 87.50 101 ARG A N 1
ATOM 783 C CA . ARG A 1 101 ? -23.412 8.793 43.565 1.00 87.50 101 ARG A CA 1
ATOM 784 C C . ARG A 1 101 ? -22.032 9.192 43.057 1.00 87.50 101 ARG A C 1
ATOM 786 O O . ARG A 1 101 ? -21.862 9.427 41.864 1.00 87.50 101 ARG A O 1
ATOM 793 N N . THR A 1 102 ? -21.045 9.233 43.951 1.00 88.75 102 THR A N 1
ATOM 794 C CA . THR A 1 102 ? -19.662 9.574 43.594 1.00 88.75 102 THR A CA 1
ATOM 795 C C . THR A 1 102 ? -19.079 8.541 42.630 1.00 88.75 102 THR A C 1
ATOM 797 O O . THR A 1 102 ? -18.477 8.919 41.627 1.00 88.75 102 THR A O 1
ATOM 800 N N . LEU A 1 103 ? -19.318 7.247 42.876 1.00 89.12 103 LEU A N 1
ATOM 801 C CA . LEU A 1 103 ? -18.885 6.164 41.993 1.00 89.12 103 LEU A CA 1
ATOM 802 C C . LEU A 1 103 ? -19.494 6.297 40.589 1.00 89.12 103 LEU A C 1
ATOM 804 O O . LEU A 1 103 ? -18.759 6.240 39.603 1.00 89.12 103 LEU A O 1
ATOM 808 N N . ASN A 1 104 ? -20.801 6.553 40.492 1.00 87.25 104 ASN A N 1
ATOM 809 C CA . ASN A 1 104 ? -21.479 6.747 39.208 1.00 87.25 104 ASN A CA 1
ATOM 810 C C . ASN A 1 104 ? -20.943 7.971 38.453 1.00 87.25 104 ASN A C 1
ATOM 812 O O . ASN A 1 104 ? -20.699 7.879 37.253 1.00 87.25 104 ASN A O 1
ATOM 816 N N . ILE A 1 105 ? -20.694 9.093 39.141 1.00 89.12 105 ILE A N 1
ATOM 817 C CA . ILE A 1 105 ? -20.120 10.304 38.529 1.00 89.12 105 ILE A CA 1
ATOM 818 C C . ILE A 1 105 ? -18.707 10.035 37.995 1.00 89.12 105 ILE A C 1
ATOM 820 O O . ILE A 1 105 ? -18.405 10.383 36.854 1.00 89.12 105 ILE A O 1
ATOM 824 N N . VAL A 1 106 ? -17.844 9.391 38.788 1.00 91.06 106 VAL A N 1
ATOM 825 C CA . VAL A 1 106 ? -16.467 9.067 38.372 1.00 91.06 106 VAL A CA 1
ATOM 826 C C . VAL A 1 106 ? -16.466 8.119 37.172 1.00 91.06 106 VAL A C 1
ATOM 828 O O . VAL A 1 106 ? -15.701 8.328 36.225 1.00 91.06 106 VAL A O 1
ATOM 831 N N . MET A 1 107 ? -17.346 7.114 37.178 1.00 89.12 107 MET A N 1
ATOM 832 C CA . MET A 1 107 ? -17.522 6.197 36.051 1.00 89.12 107 MET A CA 1
ATOM 833 C C . MET A 1 107 ? -17.991 6.937 34.798 1.00 89.12 107 MET A C 1
ATOM 835 O O . MET A 1 107 ? -17.363 6.797 33.750 1.00 89.12 107 MET A O 1
ATOM 839 N N . LEU A 1 108 ? -19.028 7.770 34.909 1.00 89.31 108 LEU A N 1
ATOM 840 C CA . LEU A 1 108 ? -19.576 8.539 33.791 1.00 89.31 108 LEU A CA 1
ATOM 841 C C . LEU A 1 108 ? -18.513 9.446 33.155 1.00 89.31 108 LEU A C 1
ATOM 843 O O . LEU A 1 108 ? -18.335 9.421 31.940 1.00 89.31 108 LEU A O 1
ATOM 847 N N . ILE A 1 109 ? -17.761 10.198 33.968 1.00 91.38 109 ILE A N 1
ATOM 848 C CA . ILE A 1 109 ? -16.690 11.083 33.480 1.00 91.38 109 ILE A CA 1
ATOM 849 C C . ILE A 1 109 ? -15.605 10.267 32.769 1.00 91.38 109 ILE A C 1
ATOM 851 O O . ILE A 1 109 ? -15.184 10.617 31.666 1.00 91.38 109 ILE A O 1
ATOM 855 N N . SER A 1 110 ? -15.175 9.153 33.366 1.00 91.69 110 SER A N 1
ATOM 856 C CA . SER A 1 110 ? -14.135 8.293 32.789 1.00 91.69 110 SER A CA 1
ATOM 857 C C . SER A 1 110 ? -14.570 7.689 31.447 1.00 91.69 110 SER A C 1
ATOM 859 O O . SER A 1 110 ? -13.806 7.684 30.479 1.00 91.69 110 SER A O 1
ATOM 861 N N . LEU A 1 111 ? -15.822 7.234 31.360 1.00 90.56 111 LEU A N 1
ATOM 862 C CA . LEU A 1 111 ? -16.415 6.674 30.144 1.00 90.56 111 LEU A CA 1
ATOM 863 C C . LEU A 1 111 ? -16.663 7.743 29.072 1.00 90.56 111 LEU A C 1
ATOM 865 O O . LEU A 1 111 ? -16.520 7.457 27.883 1.00 90.56 111 LEU A O 1
ATOM 869 N N . MET A 1 112 ? -16.953 8.985 29.468 1.00 91.69 112 MET A N 1
ATOM 870 C CA . MET A 1 112 ? -17.054 10.117 28.545 1.00 91.69 112 MET A CA 1
ATOM 871 C C . MET A 1 112 ? -15.706 10.403 27.868 1.00 91.69 112 MET A C 1
ATOM 873 O O . MET A 1 112 ? -15.650 10.546 26.646 1.00 91.69 112 MET A O 1
ATOM 877 N N . PHE A 1 113 ? -14.603 10.422 28.627 1.00 92.00 113 PHE A N 1
ATOM 878 C CA . PHE A 1 113 ? -13.263 10.570 28.045 1.00 92.00 113 PHE A CA 1
ATOM 879 C C . PHE A 1 113 ? -12.916 9.416 27.096 1.00 92.00 113 PHE A C 1
ATOM 881 O O . PHE A 1 113 ? -12.434 9.661 25.989 1.00 92.00 113 PHE A O 1
ATOM 888 N N . LEU A 1 114 ? -13.205 8.168 27.485 1.00 91.56 114 LEU A N 1
ATOM 889 C CA . LEU A 1 114 ? -13.006 7.002 26.614 1.00 91.56 114 LEU A CA 1
ATOM 890 C C . LEU A 1 114 ? -13.804 7.113 25.311 1.00 91.56 114 LEU A C 1
ATOM 892 O O . LEU A 1 114 ? -13.264 6.825 24.243 1.00 91.56 114 LEU A O 1
ATOM 896 N N . TYR A 1 115 ? -15.052 7.575 25.380 1.00 90.69 115 TYR A N 1
ATOM 897 C CA . TYR A 1 115 ? -15.901 7.780 24.208 1.00 90.69 115 TYR A CA 1
ATOM 898 C C . TYR A 1 115 ? -15.349 8.849 23.255 1.00 90.69 115 TYR A C 1
ATOM 900 O O . TYR A 1 115 ? -15.347 8.652 22.036 1.00 90.69 115 TYR A O 1
ATOM 908 N N . ILE A 1 116 ? -14.831 9.958 23.793 1.00 91.88 116 ILE A N 1
ATOM 909 C CA . ILE A 1 116 ? -14.186 11.006 22.989 1.00 91.88 116 ILE A CA 1
ATOM 910 C C . ILE A 1 116 ? -12.949 10.443 22.280 1.00 91.88 116 ILE A C 1
ATOM 912 O O . ILE A 1 116 ? -12.800 10.619 21.069 1.00 91.88 116 ILE A O 1
ATOM 916 N N . CYS A 1 117 ? -12.095 9.712 23.002 1.00 91.56 117 CYS A N 1
ATOM 917 C CA . CYS A 1 117 ? -10.911 9.070 22.430 1.00 91.56 117 CYS A CA 1
ATOM 918 C C . CYS A 1 117 ? -11.273 8.043 21.347 1.00 91.56 117 CYS A C 1
ATOM 920 O O . CYS A 1 117 ? -10.651 8.024 20.286 1.00 91.56 117 CYS A O 1
ATOM 922 N N . PHE A 1 118 ? -12.294 7.217 21.589 1.00 90.75 118 PHE A N 1
ATOM 923 C CA . PHE A 1 118 ? -12.793 6.234 20.628 1.00 90.75 118 PHE A CA 1
ATOM 924 C C . PHE A 1 118 ? -13.288 6.902 19.344 1.00 90.75 118 PHE A C 1
ATOM 926 O O . PHE A 1 118 ? -12.883 6.521 18.246 1.00 90.75 118 PHE A O 1
ATOM 933 N N . SER A 1 119 ? -14.107 7.946 19.487 1.00 90.81 119 SER A N 1
ATOM 934 C CA . SER A 1 119 ? -14.676 8.690 18.361 1.00 90.81 119 SER A CA 1
ATOM 935 C C . SER A 1 119 ? -13.586 9.356 17.520 1.00 90.81 119 SER A C 1
ATOM 937 O O . SER A 1 119 ? -13.599 9.253 16.293 1.00 90.81 119 SER A O 1
ATOM 939 N N . ALA A 1 120 ? -12.599 9.984 18.169 1.00 90.06 120 ALA A N 1
ATOM 940 C CA . ALA A 1 120 ? -11.456 10.577 17.480 1.00 90.06 120 ALA A CA 1
ATOM 941 C C . ALA A 1 120 ? -10.627 9.518 16.734 1.00 90.06 120 ALA A C 1
ATOM 943 O O . ALA A 1 120 ? -10.246 9.731 15.579 1.00 90.06 120 ALA A O 1
ATOM 944 N N . ASN A 1 121 ? -10.385 8.361 17.361 1.00 89.56 121 ASN A N 1
ATOM 945 C CA . ASN A 1 121 ? -9.564 7.318 16.758 1.00 89.56 121 ASN A CA 1
ATOM 946 C C . ASN A 1 121 ? -10.262 6.618 15.582 1.00 89.56 121 ASN A C 1
ATOM 948 O O . ASN A 1 121 ? -9.620 6.377 14.564 1.00 89.56 121 ASN A O 1
ATOM 952 N N . ILE A 1 122 ? -11.577 6.365 15.654 1.00 88.50 122 ILE A N 1
ATOM 953 C CA . ILE A 1 122 ? -12.342 5.839 14.508 1.00 88.50 122 ILE A CA 1
ATOM 954 C C . ILE A 1 122 ? -12.167 6.745 13.291 1.00 88.50 122 ILE A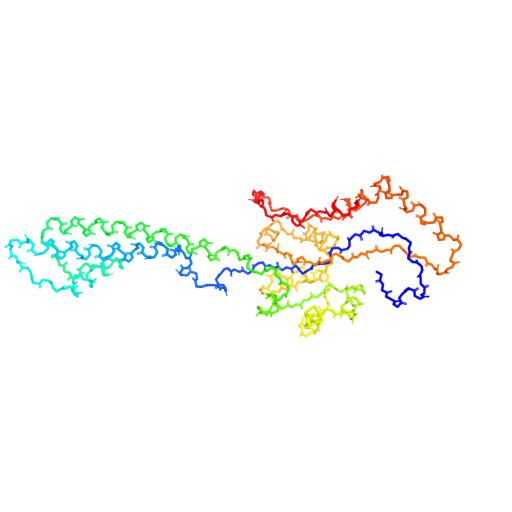 C 1
ATOM 956 O O . ILE A 1 122 ? -11.876 6.261 12.197 1.00 88.50 122 ILE A O 1
ATOM 960 N N . VAL A 1 123 ? -12.342 8.059 13.464 1.00 86.62 123 VAL A N 1
ATOM 961 C CA . VAL A 1 123 ? -12.248 9.017 12.352 1.00 86.62 123 VAL A CA 1
ATOM 962 C C . VAL A 1 123 ? -10.849 8.991 11.741 1.00 86.62 123 VAL A C 1
ATOM 964 O O . VAL A 1 123 ? -10.720 8.918 10.516 1.00 86.62 123 VAL A O 1
ATOM 967 N N . ALA A 1 124 ? -9.811 8.969 12.579 1.00 84.25 124 ALA A N 1
ATOM 968 C CA . ALA A 1 124 ? -8.433 8.844 12.120 1.00 84.25 124 ALA A CA 1
ATOM 969 C C . ALA A 1 124 ? -8.194 7.525 11.361 1.00 84.25 124 ALA A C 1
ATOM 971 O O . ALA A 1 124 ? -7.587 7.531 10.288 1.00 84.25 124 ALA A O 1
ATOM 972 N N . LEU A 1 125 ? -8.716 6.397 11.855 1.00 82.75 125 LEU A N 1
ATOM 973 C CA . LEU A 1 125 ? -8.546 5.082 11.230 1.00 82.75 125 LEU A CA 1
ATOM 974 C C . LEU A 1 125 ? -9.280 4.947 9.893 1.00 82.75 125 LEU A C 1
ATOM 976 O O . LEU A 1 125 ? -8.733 4.358 8.964 1.00 82.75 125 LEU A O 1
ATOM 980 N N . ILE A 1 126 ? -10.483 5.514 9.751 1.00 81.44 126 ILE A N 1
ATOM 981 C CA . ILE A 1 126 ? -11.224 5.505 8.473 1.00 81.44 126 ILE A CA 1
ATOM 982 C C . ILE A 1 126 ? -10.480 6.313 7.400 1.00 81.44 126 ILE A C 1
ATOM 984 O O . ILE A 1 126 ? -10.533 5.984 6.210 1.00 81.44 126 ILE A O 1
ATOM 988 N N . GLN A 1 127 ? -9.799 7.382 7.812 1.00 78.25 127 GLN A N 1
ATOM 989 C CA . GLN A 1 127 ? -8.992 8.211 6.919 1.00 78.25 127 GLN A CA 1
ATOM 990 C C . GLN A 1 127 ? -7.623 7.591 6.625 1.00 78.25 127 GLN A C 1
ATOM 992 O O . GLN A 1 127 ? -7.049 7.872 5.573 1.00 78.25 127 GLN A O 1
ATOM 997 N N . SER A 1 128 ? -7.130 6.729 7.515 1.00 77.81 128 SER A N 1
ATOM 998 C CA . SER A 1 128 ? -5.821 6.104 7.383 1.00 77.81 128 SER A CA 1
ATOM 999 C C . SER A 1 128 ? -5.817 4.995 6.316 1.00 77.81 128 SER A C 1
ATOM 1001 O O . SER A 1 128 ? -6.725 4.155 6.253 1.00 77.81 128 SER A O 1
ATOM 1003 N N . PRO A 1 129 ? -4.785 4.950 5.465 1.00 75.50 129 PRO A N 1
ATOM 1004 C CA . PRO A 1 129 ? -4.602 3.873 4.505 1.00 75.50 129 PRO A CA 1
ATOM 1005 C C . PRO A 1 129 ? -4.016 2.617 5.150 1.00 75.50 129 PRO A C 1
ATOM 1007 O O . PRO A 1 129 ? -3.321 2.658 6.165 1.00 75.50 129 PRO A O 1
ATOM 1010 N N . THR A 1 130 ? -4.281 1.470 4.526 1.00 75.12 130 THR A N 1
ATOM 1011 C CA . THR A 1 130 ? -3.762 0.175 4.975 1.00 75.12 130 THR A CA 1
ATOM 1012 C C . THR A 1 130 ? -2.455 -0.203 4.275 1.00 75.12 130 THR A C 1
ATOM 1014 O O . THR A 1 130 ? -2.290 -0.037 3.068 1.00 75.12 130 THR A O 1
ATOM 1017 N N . ALA A 1 131 ? -1.523 -0.775 5.039 1.00 72.38 131 ALA A N 1
ATOM 1018 C CA . ALA A 1 131 ? -0.225 -1.268 4.563 1.00 72.38 131 ALA A CA 1
ATOM 1019 C C . ALA A 1 131 ? -0.190 -2.800 4.370 1.00 72.38 131 ALA A C 1
ATOM 1021 O O . ALA A 1 131 ? 0.887 -3.410 4.409 1.00 72.38 131 ALA A O 1
ATOM 1022 N N . ARG A 1 132 ? -1.367 -3.434 4.254 1.00 75.62 132 ARG A N 1
ATOM 1023 C CA . ARG A 1 132 ? -1.527 -4.898 4.283 1.00 75.62 132 ARG A CA 1
ATOM 1024 C C . ARG A 1 132 ? -1.205 -5.572 2.950 1.00 75.62 132 ARG A C 1
ATOM 1026 O O . ARG A 1 132 ? -0.715 -6.694 2.958 1.00 75.62 132 ARG A O 1
ATOM 1033 N N . VAL A 1 133 ? -1.433 -4.890 1.828 1.00 81.00 133 VAL A N 1
ATOM 1034 C CA . VAL A 1 133 ? -1.053 -5.388 0.499 1.00 81.00 133 VAL A CA 1
ATOM 1035 C C . VAL A 1 133 ? 0.451 -5.190 0.337 1.00 81.00 133 VAL A C 1
ATOM 1037 O O . VAL A 1 133 ? 0.940 -4.063 0.319 1.00 81.00 133 VAL A O 1
ATOM 1040 N N . ARG A 1 134 ? 1.212 -6.280 0.274 1.00 80.38 134 ARG A N 1
ATOM 1041 C CA . ARG A 1 134 ? 2.676 -6.210 0.088 1.00 80.38 134 ARG A CA 1
ATOM 1042 C C . ARG A 1 134 ? 3.154 -7.138 -1.002 1.00 80.38 134 ARG A C 1
ATOM 1044 O O . ARG A 1 134 ? 4.137 -6.841 -1.674 1.00 80.38 134 ARG A O 1
ATOM 1051 N N . THR A 1 135 ? 2.463 -8.258 -1.162 1.00 85.38 135 THR A N 1
ATOM 1052 C CA . THR A 1 135 ? 2.857 -9.292 -2.099 1.00 85.38 135 THR A CA 1
ATOM 1053 C C . THR A 1 135 ? 1.944 -9.315 -3.305 1.00 85.38 135 THR A C 1
ATOM 1055 O O . THR A 1 135 ? 0.797 -8.867 -3.298 1.00 85.38 135 THR A O 1
ATOM 1058 N N . LEU A 1 136 ? 2.474 -9.912 -4.358 1.00 85.69 136 LEU A N 1
ATOM 1059 C CA . LEU A 1 136 ? 1.755 -10.117 -5.594 1.00 85.69 136 LEU A CA 1
ATOM 1060 C C . LEU A 1 136 ? 0.549 -11.077 -5.415 1.00 85.69 136 LEU A C 1
ATOM 1062 O O . LEU A 1 136 ? -0.462 -10.937 -6.097 1.00 85.69 136 LEU A O 1
ATOM 1066 N N . GLY A 1 137 ? 0.615 -11.999 -4.445 1.00 86.06 137 GLY A N 1
ATOM 1067 C CA . GLY A 1 137 ? -0.510 -12.865 -4.070 1.00 86.06 137 GLY A CA 1
ATOM 1068 C C . GLY A 1 137 ? -1.642 -12.122 -3.352 1.00 86.06 137 GLY A C 1
ATOM 1069 O O . GLY A 1 137 ? -2.812 -12.429 -3.582 1.00 86.06 137 GLY A O 1
ATOM 1070 N N . ASP A 1 138 ? -1.319 -11.107 -2.544 1.00 86.56 138 ASP A N 1
ATOM 1071 C CA . ASP A 1 138 ? -2.335 -10.256 -1.907 1.00 86.56 138 ASP A CA 1
ATOM 1072 C C . ASP A 1 138 ? -3.147 -9.499 -2.962 1.00 86.56 138 ASP A C 1
ATOM 1074 O O . ASP A 1 138 ? -4.369 -9.414 -2.862 1.00 86.56 138 ASP A O 1
ATOM 1078 N N . LEU A 1 139 ? -2.475 -9.024 -4.017 1.00 86.81 139 LEU A N 1
ATOM 1079 C CA . LEU A 1 139 ? -3.101 -8.311 -5.130 1.00 86.81 139 LEU A CA 1
ATOM 1080 C C . LEU A 1 139 ? -4.188 -9.159 -5.820 1.00 86.81 139 LEU A C 1
ATOM 1082 O O . LEU A 1 139 ? -5.279 -8.662 -6.100 1.00 86.81 139 LEU A O 1
ATOM 1086 N N . LEU A 1 140 ? -3.909 -10.452 -6.029 1.00 85.69 140 LEU A N 1
ATOM 1087 C CA . LEU A 1 140 ? -4.872 -11.418 -6.567 1.00 85.69 140 LEU A CA 1
ATOM 1088 C C . LEU A 1 140 ? -6.022 -11.690 -5.601 1.00 85.69 140 LEU A C 1
ATOM 1090 O O . LEU A 1 140 ? -7.185 -11.660 -5.996 1.00 85.69 140 LEU A O 1
ATOM 1094 N N . ARG A 1 141 ? -5.701 -11.964 -4.332 1.00 87.62 141 ARG A N 1
ATOM 1095 C CA . ARG A 1 141 ? -6.695 -12.341 -3.318 1.00 87.62 141 ARG A CA 1
ATOM 1096 C C . ARG A 1 141 ? -7.722 -11.233 -3.077 1.00 87.62 141 ARG A C 1
ATOM 1098 O O . ARG A 1 141 ? -8.863 -11.530 -2.741 1.00 87.62 141 ARG A O 1
ATOM 1105 N N . TRP A 1 142 ? -7.312 -9.978 -3.230 1.00 82.12 142 TRP A N 1
ATOM 1106 C CA . TRP A 1 142 ? -8.150 -8.806 -2.976 1.00 82.12 142 TRP A CA 1
ATOM 1107 C C . TRP A 1 142 ? -8.935 -8.349 -4.210 1.00 82.12 142 TRP A C 1
ATOM 1109 O O . TRP A 1 142 ? -9.754 -7.442 -4.096 1.00 82.12 142 TRP A O 1
ATOM 1119 N N . GLY A 1 143 ? -8.705 -8.965 -5.375 1.00 85.94 143 GLY A N 1
ATOM 1120 C CA . GLY A 1 143 ? -9.457 -8.666 -6.592 1.00 85.94 143 GLY A CA 1
ATOM 1121 C C . GLY A 1 143 ? -9.173 -7.279 -7.169 1.00 85.94 143 GLY A C 1
ATOM 1122 O O . GLY A 1 143 ? -10.093 -6.624 -7.654 1.00 85.94 143 GLY A O 1
ATOM 1123 N N . PHE A 1 144 ? -7.919 -6.816 -7.112 1.00 88.31 144 PHE A N 1
ATOM 1124 C CA . PHE A 1 144 ? -7.539 -5.564 -7.771 1.00 88.31 144 PHE A CA 1
ATOM 1125 C C . PHE A 1 144 ? -7.791 -5.647 -9.280 1.00 88.31 144 PHE A C 1
ATOM 1127 O O . PHE A 1 144 ? -7.463 -6.645 -9.922 1.00 88.31 144 PHE A O 1
ATOM 1134 N N . GLN A 1 145 ? -8.309 -4.567 -9.864 1.00 89.56 145 GLN A N 1
ATOM 1135 C CA . GLN A 1 145 ? -8.356 -4.408 -11.312 1.00 89.56 145 GLN A CA 1
ATOM 1136 C C . GLN A 1 145 ? -6.941 -4.162 -11.825 1.00 89.56 145 GLN A C 1
ATOM 1138 O O . GLN A 1 145 ? -6.319 -3.140 -11.527 1.00 89.56 145 GLN A O 1
ATOM 1143 N N . LEU A 1 146 ? -6.418 -5.125 -12.576 1.00 91.00 146 LEU A N 1
ATOM 1144 C CA . LEU A 1 146 ? -5.046 -5.090 -13.055 1.00 91.00 146 LEU A CA 1
ATOM 1145 C C . LEU A 1 146 ? -4.978 -4.504 -14.460 1.00 91.00 146 LEU A C 1
ATOM 1147 O O . LEU A 1 146 ? -5.768 -4.844 -15.339 1.00 91.00 146 LEU A O 1
ATOM 1151 N N . SER A 1 147 ? -3.987 -3.652 -14.675 1.00 91.94 147 SER A N 1
ATOM 1152 C CA . SER A 1 147 ? -3.654 -3.088 -15.979 1.00 91.94 147 SER A CA 1
ATOM 1153 C C . SER A 1 147 ? -2.141 -3.044 -16.152 1.00 91.94 147 SER A C 1
ATOM 1155 O O . SER A 1 147 ? -1.396 -3.027 -15.171 1.00 91.94 147 SER A O 1
ATOM 1157 N N . ALA A 1 148 ? -1.678 -3.043 -17.395 1.00 92.62 148 ALA A N 1
ATOM 1158 C CA . ALA A 1 148 ? -0.265 -2.931 -17.730 1.00 92.62 148 ALA A CA 1
ATOM 1159 C C . ALA A 1 148 ? -0.017 -1.731 -18.635 1.00 92.62 148 ALA A C 1
ATOM 1161 O O . ALA A 1 148 ? -0.872 -1.358 -19.430 1.00 92.62 148 ALA A O 1
ATOM 1162 N N . GLN A 1 149 ? 1.177 -1.158 -18.564 1.00 92.56 149 GLN A N 1
ATOM 1163 C CA . GLN A 1 149 ? 1.640 -0.187 -19.537 1.00 92.56 149 GLN A CA 1
ATOM 1164 C C . GLN A 1 149 ? 1.703 -0.845 -20.914 1.00 92.56 149 GLN A C 1
ATOM 1166 O O . GLN A 1 149 ? 2.298 -1.918 -21.065 1.00 92.56 149 GLN A O 1
ATOM 1171 N N . ASP A 1 150 ? 1.137 -0.172 -21.911 1.00 91.88 150 ASP A N 1
ATOM 1172 C CA . ASP A 1 150 ? 1.276 -0.554 -23.308 1.00 91.88 150 ASP A CA 1
ATOM 1173 C C . ASP A 1 150 ? 2.720 -0.327 -23.776 1.00 91.88 150 ASP A C 1
ATOM 1175 O O . ASP A 1 150 ? 3.128 0.781 -24.126 1.00 91.88 150 ASP A O 1
ATOM 1179 N N . SER A 1 151 ? 3.527 -1.381 -23.677 1.00 89.25 151 SER A N 1
ATOM 1180 C CA . SER A 1 151 ? 4.903 -1.419 -24.154 1.00 89.25 151 SER A CA 1
ATOM 1181 C C . SER A 1 151 ? 5.234 -2.805 -24.694 1.00 89.25 151 SER A C 1
ATOM 1183 O O . SER A 1 151 ? 4.792 -3.827 -24.157 1.00 89.25 151 SER A O 1
ATOM 1185 N N . ASP A 1 152 ? 6.066 -2.851 -25.734 1.00 86.69 152 ASP A N 1
ATOM 1186 C CA . ASP A 1 152 ? 6.530 -4.114 -26.319 1.00 86.69 152 ASP A CA 1
ATOM 1187 C C . ASP A 1 152 ? 7.266 -4.975 -25.288 1.00 86.69 152 ASP A C 1
ATOM 1189 O O . ASP A 1 152 ? 7.132 -6.198 -25.271 1.00 86.69 152 ASP A O 1
ATOM 1193 N N . ILE A 1 153 ? 7.997 -4.325 -24.376 1.00 83.88 153 ILE A N 1
ATOM 1194 C CA . ILE A 1 153 ? 8.692 -4.977 -23.266 1.00 83.88 153 ILE A CA 1
ATOM 1195 C C . ILE A 1 153 ? 7.685 -5.746 -22.405 1.00 83.88 153 ILE A C 1
ATOM 1197 O O . ILE A 1 153 ? 7.847 -6.953 -22.228 1.00 83.88 153 ILE A O 1
ATOM 1201 N N . ASN A 1 154 ? 6.622 -5.093 -21.924 1.00 88.00 154 ASN A N 1
ATOM 1202 C CA . ASN A 1 154 ? 5.609 -5.763 -21.108 1.00 88.00 154 ASN A CA 1
ATOM 1203 C C . ASN A 1 154 ? 4.956 -6.923 -21.855 1.00 88.00 154 ASN A C 1
ATOM 1205 O O . ASN A 1 154 ? 4.839 -8.009 -21.297 1.00 88.00 154 ASN A O 1
ATOM 1209 N N . ARG A 1 155 ? 4.580 -6.724 -23.123 1.00 88.25 155 ARG A N 1
ATOM 1210 C CA . ARG A 1 155 ? 3.926 -7.764 -23.932 1.00 88.25 155 ARG A CA 1
ATOM 1211 C C . ARG A 1 155 ? 4.801 -9.014 -24.067 1.00 88.25 155 ARG A C 1
ATOM 1213 O O . ARG A 1 155 ? 4.306 -10.121 -23.875 1.00 88.25 155 ARG A O 1
ATOM 1220 N N . ILE A 1 156 ? 6.098 -8.844 -24.331 1.00 85.62 156 ILE A N 1
ATOM 1221 C CA . ILE A 1 156 ? 7.045 -9.961 -24.480 1.00 85.62 156 IL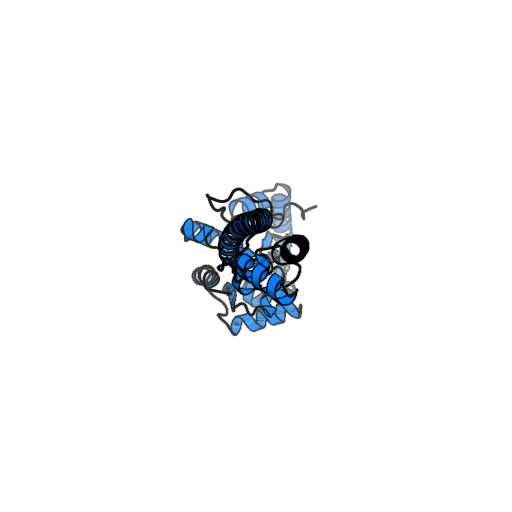E A CA 1
ATOM 1222 C C . ILE A 1 156 ? 7.323 -10.644 -23.134 1.00 85.62 156 ILE A C 1
ATOM 1224 O O . ILE A 1 156 ? 7.298 -11.871 -23.054 1.00 85.62 156 ILE A O 1
ATOM 1228 N N . PHE A 1 157 ? 7.589 -9.878 -22.072 1.00 83.94 157 PHE A N 1
ATOM 1229 C CA . PHE A 1 157 ? 7.918 -10.454 -20.763 1.00 83.94 157 PHE A CA 1
ATOM 1230 C C . PHE A 1 157 ? 6.727 -11.165 -20.120 1.00 83.94 157 PHE A C 1
ATOM 1232 O O . PHE A 1 157 ? 6.905 -12.232 -19.542 1.00 83.94 157 PHE A O 1
ATOM 1239 N N . MET A 1 158 ? 5.520 -10.615 -20.262 1.00 88.31 158 MET A N 1
ATOM 1240 C CA . MET A 1 158 ? 4.301 -11.234 -19.741 1.00 88.31 158 MET A CA 1
ATOM 1241 C C . MET A 1 158 ? 3.943 -12.522 -20.486 1.00 88.31 158 MET A C 1
ATOM 1243 O O . MET A 1 158 ? 3.472 -13.464 -19.857 1.00 88.31 158 MET A O 1
ATOM 1247 N N . ALA A 1 159 ? 4.187 -12.582 -21.800 1.00 86.44 159 ALA A N 1
ATOM 1248 C CA . ALA A 1 159 ? 3.946 -13.785 -22.600 1.00 86.44 159 ALA A CA 1
ATOM 1249 C C . ALA A 1 159 ? 4.928 -14.926 -22.280 1.00 86.44 159 ALA A C 1
ATOM 1251 O O . ALA A 1 159 ? 4.552 -16.093 -22.347 1.00 86.44 159 ALA A O 1
ATOM 1252 N N . ASN A 1 160 ? 6.167 -14.590 -21.905 1.00 84.38 160 ASN A N 1
ATOM 1253 C CA . ASN A 1 160 ? 7.241 -15.552 -21.637 1.00 84.38 160 ASN A CA 1
ATOM 1254 C C . ASN A 1 160 ? 7.476 -15.807 -20.134 1.00 84.38 160 ASN A C 1
ATOM 1256 O O . ASN A 1 160 ? 8.547 -16.279 -19.745 1.00 84.38 160 ASN A O 1
ATOM 1260 N N . GLU A 1 161 ? 6.511 -15.477 -19.275 1.00 85.00 161 GLU A N 1
ATOM 1261 C CA . GLU A 1 161 ? 6.640 -15.636 -17.826 1.00 85.00 161 GLU A CA 1
ATOM 1262 C C . GLU A 1 161 ? 6.519 -17.111 -17.407 1.00 85.00 161 GLU A C 1
ATOM 1264 O O . GLU A 1 161 ? 5.536 -17.788 -17.710 1.00 85.00 161 GLU A O 1
ATOM 1269 N N . SER A 1 162 ? 7.515 -17.610 -16.671 1.00 83.38 162 SER A N 1
ATOM 1270 C CA . SER A 1 162 ? 7.586 -19.010 -16.232 1.00 83.38 162 SER A CA 1
ATOM 1271 C C . SER A 1 162 ? 7.014 -19.229 -14.832 1.00 83.38 162 SER A C 1
ATOM 1273 O O . SER A 1 162 ? 6.623 -20.345 -14.484 1.00 83.38 162 SER A O 1
ATOM 1275 N N . ASN A 1 163 ? 6.943 -18.178 -14.010 1.00 87.44 163 ASN A N 1
ATOM 1276 C CA . ASN A 1 163 ? 6.426 -18.280 -12.654 1.00 87.44 163 ASN A CA 1
ATOM 1277 C C . ASN A 1 163 ? 4.893 -18.415 -12.651 1.00 87.44 163 ASN A C 1
ATOM 1279 O O . ASN A 1 163 ? 4.186 -17.551 -13.169 1.00 87.44 163 ASN A O 1
ATOM 1283 N N . SER A 1 164 ? 4.365 -19.456 -12.000 1.00 87.31 164 SER A N 1
ATOM 1284 C CA . SER A 1 164 ? 2.924 -19.756 -11.971 1.00 87.31 164 SER A CA 1
ATOM 1285 C C . SER A 1 164 ? 2.062 -18.614 -11.414 1.00 87.31 164 SER A C 1
ATOM 1287 O O . SER A 1 164 ? 1.004 -18.308 -11.970 1.00 87.31 164 SER A O 1
ATOM 1289 N N . LEU A 1 165 ? 2.518 -17.936 -10.355 1.00 87.25 165 LEU A N 1
ATOM 1290 C CA . LEU A 1 165 ? 1.781 -16.841 -9.719 1.00 87.25 165 LEU A CA 1
ATOM 1291 C C . LEU A 1 165 ? 1.758 -15.593 -10.608 1.00 87.25 165 LEU A C 1
ATOM 1293 O O . LEU A 1 165 ? 0.707 -14.979 -10.788 1.00 87.25 165 LEU A O 1
ATOM 1297 N N . ARG A 1 166 ? 2.897 -15.235 -11.212 1.00 87.38 166 ARG A N 1
ATOM 1298 C CA . ARG A 1 166 ? 2.974 -14.090 -12.135 1.00 87.38 166 ARG A CA 1
ATOM 1299 C C . ARG A 1 166 ? 2.208 -14.334 -13.417 1.00 87.38 166 ARG A C 1
ATOM 1301 O O . ARG A 1 166 ? 1.483 -13.451 -13.856 1.00 87.38 166 ARG A O 1
ATOM 1308 N N . ASN A 1 167 ? 2.302 -15.539 -13.966 1.00 89.94 167 ASN A N 1
ATOM 1309 C CA . ASN A 1 167 ? 1.552 -15.916 -15.153 1.00 89.94 167 ASN A CA 1
ATOM 1310 C C . ASN A 1 167 ? 0.032 -15.825 -14.901 1.00 89.94 167 ASN A C 1
ATOM 1312 O O . ASN A 1 167 ? -0.712 -15.282 -15.715 1.00 89.94 167 ASN A O 1
ATOM 1316 N N . THR A 1 168 ? -0.442 -16.234 -13.718 1.00 88.56 168 THR A N 1
ATOM 1317 C CA . THR A 1 168 ? -1.860 -16.072 -13.325 1.00 88.56 168 THR A CA 1
ATOM 1318 C C . THR A 1 168 ? -2.308 -14.601 -13.333 1.00 88.56 168 THR A C 1
ATOM 1320 O O . THR A 1 168 ? -3.427 -14.275 -13.727 1.00 88.56 168 THR A O 1
ATOM 1323 N N . ILE A 1 169 ? -1.421 -13.691 -12.939 1.00 89.25 169 ILE A N 1
ATOM 1324 C CA . ILE A 1 169 ? -1.674 -12.243 -12.911 1.00 89.25 169 ILE A CA 1
ATOM 1325 C C . ILE A 1 169 ? -1.622 -11.643 -14.305 1.00 89.25 169 ILE A C 1
ATOM 1327 O O . ILE A 1 169 ? -2.506 -10.896 -14.713 1.00 89.25 169 ILE A O 1
ATOM 1331 N N . TYR A 1 170 ? -0.606 -11.998 -15.076 1.00 89.62 170 TYR A N 1
ATOM 1332 C CA . TYR A 1 170 ? -0.444 -11.493 -16.429 1.00 89.62 170 TYR A CA 1
ATOM 1333 C C . TYR A 1 170 ? -1.559 -11.971 -17.359 1.00 89.62 170 TYR A C 1
ATOM 1335 O O . TYR A 1 170 ? -2.018 -11.204 -18.198 1.00 89.62 170 TYR A O 1
ATOM 1343 N N . THR A 1 171 ? -2.093 -13.175 -17.151 1.00 88.12 171 THR A N 1
ATOM 1344 C CA . THR A 1 171 ? -3.274 -13.672 -17.880 1.00 88.12 171 THR A CA 1
ATOM 1345 C C . THR A 1 171 ? -4.593 -13.045 -17.421 1.00 88.12 171 THR A C 1
ATOM 1347 O O . THR A 1 171 ? -5.581 -13.105 -18.157 1.00 88.12 171 THR A O 1
ATOM 1350 N N . THR A 1 172 ? -4.646 -12.427 -16.234 1.00 88.00 172 THR A N 1
ATOM 1351 C CA . THR A 1 172 ? -5.825 -11.671 -15.775 1.00 88.00 172 THR A CA 1
ATOM 1352 C C . THR A 1 172 ? -5.832 -10.226 -16.266 1.00 88.00 172 THR A C 1
ATOM 1354 O O . THR A 1 172 ? -6.916 -9.695 -16.486 1.00 88.00 172 THR A O 1
ATOM 1357 N N . ILE A 1 173 ? -4.674 -9.611 -16.531 1.00 88.62 173 ILE A N 1
ATOM 1358 C CA . ILE A 1 173 ? -4.577 -8.228 -17.040 1.00 88.62 173 ILE A CA 1
ATOM 1359 C C . ILE A 1 173 ? -5.451 -7.989 -18.292 1.00 88.62 173 ILE A C 1
ATOM 1361 O O . ILE A 1 173 ? -6.270 -7.069 -18.257 1.00 88.62 173 ILE A O 1
ATOM 1365 N N . PRO A 1 174 ? -5.385 -8.811 -19.366 1.00 86.69 174 PRO A N 1
ATOM 1366 C CA . PRO A 1 174 ? -6.240 -8.643 -20.546 1.00 86.69 174 PRO A CA 1
ATOM 1367 C C . PRO A 1 174 ? -7.742 -8.798 -20.285 1.00 86.69 174 PRO A C 1
ATOM 1369 O O . PRO A 1 174 ? -8.536 -8.342 -21.098 1.00 86.69 174 PRO A O 1
ATOM 1372 N N . LYS A 1 175 ? -8.140 -9.457 -19.187 1.00 85.00 175 LYS A N 1
ATOM 1373 C CA . LYS A 1 175 ? -9.554 -9.670 -18.832 1.00 85.00 175 LYS A CA 1
ATOM 1374 C C . LYS A 1 175 ? -10.184 -8.452 -18.152 1.00 85.00 175 LYS A C 1
ATOM 1376 O O . LYS A 1 175 ? -11.405 -8.360 -18.110 1.00 85.00 175 LYS A O 1
ATOM 1381 N N . PHE A 1 176 ? -9.360 -7.564 -17.600 1.00 83.75 176 PHE A N 1
ATOM 1382 C CA . PHE A 1 176 ? -9.782 -6.292 -17.021 1.00 83.75 176 PHE A CA 1
ATOM 1383 C C . PHE A 1 176 ? -9.577 -5.170 -18.048 1.00 83.75 176 PHE A C 1
ATOM 1385 O O . PHE A 1 176 ? -10.217 -5.170 -19.094 1.00 83.75 176 PHE A O 1
ATOM 1392 N N . ASN A 1 177 ? -8.662 -4.236 -17.777 1.00 81.38 177 ASN A N 1
ATOM 1393 C CA . ASN A 1 177 ? -8.412 -3.079 -18.638 1.00 81.38 177 ASN A CA 1
ATOM 1394 C C . ASN A 1 177 ? -7.263 -3.308 -19.635 1.00 81.38 177 ASN A C 1
ATOM 1396 O O . ASN A 1 177 ? -7.002 -2.456 -20.482 1.00 81.38 177 ASN A O 1
ATOM 1400 N N . GLY A 1 178 ? -6.564 -4.445 -19.543 1.00 89.62 178 GLY A N 1
ATOM 1401 C CA . GLY A 1 178 ? -5.508 -4.822 -20.475 1.00 89.62 178 GLY A CA 1
ATOM 1402 C C . GLY A 1 178 ? -4.297 -3.891 -20.451 1.00 89.62 178 GLY A C 1
ATOM 1403 O O . GLY A 1 178 ? -3.809 -3.490 -19.390 1.00 89.62 178 GLY A O 1
ATOM 1404 N N . PHE A 1 179 ? -3.787 -3.600 -21.648 1.00 92.06 179 PHE A N 1
ATOM 1405 C CA . PHE A 1 179 ? -2.649 -2.714 -21.863 1.00 92.06 179 PHE A CA 1
ATOM 1406 C C . PHE A 1 179 ? -3.148 -1.292 -22.108 1.00 92.06 179 PHE A C 1
ATOM 1408 O O . PHE A 1 179 ? -3.905 -1.051 -23.046 1.00 92.06 179 PHE A O 1
ATOM 1415 N N . LEU A 1 180 ? -2.715 -0.358 -21.267 1.00 92.25 180 LEU A N 1
ATOM 1416 C CA . LEU A 1 180 ? -3.123 1.037 -21.299 1.00 92.25 180 LEU A CA 1
ATOM 1417 C C . LEU A 1 180 ? -1.918 1.953 -21.542 1.00 92.25 180 LEU A C 1
ATOM 1419 O O . LEU A 1 180 ? -0.832 1.708 -21.002 1.00 92.25 180 LEU A O 1
ATOM 1423 N N . PRO A 1 181 ? -2.104 3.068 -22.267 1.00 91.94 181 PRO A N 1
ATOM 1424 C CA . PRO A 1 181 ? -1.146 4.163 -22.257 1.00 91.94 181 PRO A CA 1
ATOM 1425 C C . PRO A 1 181 ? -0.925 4.677 -20.830 1.00 91.94 181 PRO A C 1
ATOM 1427 O O . PRO A 1 181 ? -1.847 4.690 -20.012 1.00 91.94 181 PRO A O 1
ATOM 1430 N N . VAL A 1 182 ? 0.280 5.173 -20.552 1.00 89.69 182 VAL A N 1
ATOM 1431 C CA . VAL A 1 182 ? 0.695 5.677 -19.226 1.00 89.69 182 VAL A CA 1
ATOM 1432 C C . VAL A 1 182 ? -0.270 6.737 -18.692 1.00 89.69 182 VAL A C 1
ATOM 1434 O O . VAL A 1 182 ? -0.628 6.708 -17.521 1.00 89.69 182 VAL A O 1
ATOM 1437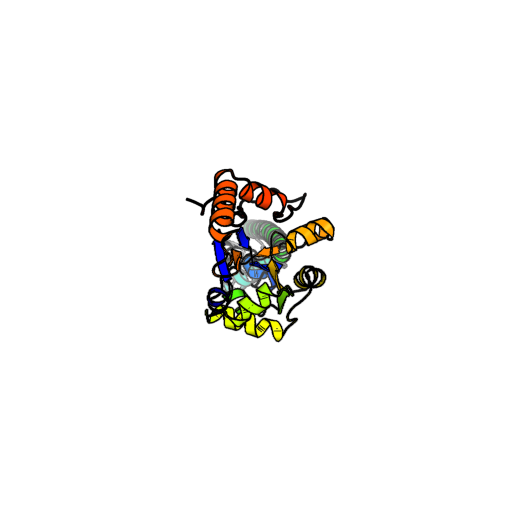 N N . ALA A 1 183 ? -0.754 7.625 -19.565 1.00 88.25 183 ALA A N 1
ATOM 1438 C CA . ALA A 1 183 ? -1.711 8.667 -19.204 1.00 88.25 183 ALA A CA 1
ATOM 1439 C C . ALA A 1 183 ? -2.999 8.109 -18.579 1.00 88.25 183 ALA A C 1
ATOM 1441 O O . ALA A 1 183 ? -3.495 8.637 -17.583 1.00 88.25 183 ALA A O 1
ATOM 1442 N N . ASN A 1 184 ? -3.505 7.004 -19.130 1.00 88.69 184 ASN A N 1
ATOM 1443 C CA . ASN A 1 184 ? -4.696 6.340 -18.616 1.00 88.69 184 ASN A CA 1
ATOM 1444 C C . ASN A 1 184 ? -4.346 5.475 -17.401 1.00 88.69 184 ASN A C 1
ATOM 1446 O O . ASN A 1 184 ? -5.055 5.515 -16.398 1.00 88.69 184 ASN A O 1
ATOM 1450 N N . GLY A 1 185 ? -3.224 4.750 -17.447 1.00 85.31 185 GLY A N 1
ATOM 1451 C CA . GLY A 1 185 ? -2.742 3.911 -16.346 1.00 85.31 185 GLY A CA 1
ATOM 1452 C C . GLY A 1 185 ? -2.558 4.673 -15.031 1.00 85.31 185 GLY A C 1
ATOM 1453 O O . GLY A 1 185 ? -3.101 4.267 -14.004 1.00 85.31 185 GLY A O 1
ATOM 1454 N N . ASN A 1 186 ? -1.899 5.837 -15.083 1.00 83.69 186 ASN A N 1
ATOM 1455 C CA . ASN A 1 186 ? -1.658 6.712 -13.928 1.00 83.69 186 ASN A CA 1
ATOM 1456 C C . ASN A 1 186 ? -2.929 7.329 -13.335 1.00 83.69 186 ASN A C 1
ATOM 1458 O O . ASN A 1 186 ? -2.881 7.872 -12.234 1.00 83.69 186 ASN A O 1
ATOM 1462 N N . ARG A 1 187 ? -4.042 7.330 -14.075 1.00 83.88 187 ARG A N 1
ATOM 1463 C CA . ARG A 1 187 ? -5.344 7.785 -13.570 1.00 83.88 187 ARG A CA 1
ATOM 1464 C C . ARG A 1 187 ? -6.217 6.618 -13.125 1.00 83.88 187 ARG A C 1
ATOM 1466 O O . ARG A 1 187 ? -7.022 6.782 -12.215 1.00 83.88 187 ARG A O 1
ATOM 1473 N N . THR A 1 188 ? -6.043 5.440 -13.715 1.00 79.81 188 THR A N 1
ATOM 1474 C CA . THR A 1 188 ? -6.823 4.241 -13.373 1.00 79.81 188 THR A CA 1
ATOM 1475 C C . THR A 1 188 ? -6.540 3.798 -11.938 1.00 79.81 188 THR A C 1
ATOM 1477 O O . THR A 1 188 ? -7.463 3.464 -11.206 1.00 79.81 188 THR A O 1
ATOM 1480 N N . ASP A 1 189 ? -5.288 3.894 -11.486 1.00 72.62 189 ASP A N 1
ATOM 1481 C CA . ASP A 1 189 ? -4.899 3.570 -10.107 1.00 72.62 189 ASP A CA 1
ATOM 1482 C C . ASP A 1 189 ? -5.500 4.512 -9.040 1.00 72.62 189 ASP A C 1
ATOM 1484 O O . ASP A 1 189 ? -5.481 4.199 -7.848 1.00 72.62 189 ASP A O 1
ATOM 1488 N N . THR A 1 190 ? -6.056 5.662 -9.445 1.00 71.62 190 THR A N 1
ATOM 1489 C CA . THR A 1 190 ? -6.752 6.584 -8.535 1.00 71.62 190 THR A CA 1
ATOM 1490 C C . THR A 1 190 ? -8.172 6.121 -8.210 1.00 71.62 190 THR A C 1
ATOM 1492 O O . THR A 1 190 ? -8.738 6.555 -7.197 1.00 71.62 190 THR A O 1
ATOM 1495 N N . GLN A 1 191 ? -8.732 5.233 -9.038 1.00 72.19 191 GLN A N 1
ATOM 1496 C CA . GLN A 1 191 ? -10.115 4.779 -8.984 1.00 72.19 191 GLN A CA 1
ATOM 1497 C C . GLN A 1 191 ? -10.211 3.410 -8.296 1.00 72.19 191 GLN A C 1
ATOM 1499 O O . GLN A 1 191 ? -10.002 2.363 -8.900 1.00 72.19 191 GLN A O 1
ATOM 1504 N N . GLY A 1 192 ? -10.573 3.413 -7.010 1.00 77.75 192 GLY A N 1
ATOM 1505 C CA . GLY A 1 192 ? -10.876 2.185 -6.267 1.00 77.75 192 GLY A CA 1
ATOM 1506 C C . GLY A 1 192 ? -9.683 1.233 -6.096 1.00 77.75 192 GLY A C 1
ATOM 1507 O O . GLY A 1 192 ? -8.554 1.667 -5.872 1.00 77.75 192 GLY A O 1
ATOM 1508 N N . LEU A 1 193 ? -9.959 -0.075 -6.137 1.00 86.25 193 LEU A N 1
ATOM 1509 C CA . LEU A 1 193 ? -8.959 -1.146 -6.046 1.00 86.25 193 LEU A CA 1
ATOM 1510 C C . LEU A 1 193 ? -8.395 -1.449 -7.439 1.00 86.25 193 LEU A C 1
ATOM 1512 O O . LEU A 1 193 ? -8.790 -2.424 -8.077 1.00 86.25 193 LEU A O 1
ATOM 1516 N N . ALA A 1 194 ? -7.478 -0.612 -7.914 1.00 89.12 194 ALA A N 1
ATOM 1517 C CA . ALA A 1 194 ? -6.815 -0.785 -9.203 1.00 89.12 194 ALA A CA 1
ATOM 1518 C C . ALA A 1 194 ? -5.289 -0.746 -9.055 1.00 89.12 194 ALA A C 1
ATOM 1520 O O . ALA A 1 194 ? -4.750 -0.026 -8.212 1.00 89.12 194 ALA A O 1
ATOM 1521 N N . ALA A 1 195 ? -4.598 -1.536 -9.876 1.00 90.75 195 ALA A N 1
ATOM 1522 C CA . ALA A 1 195 ? -3.144 -1.589 -9.924 1.00 90.75 195 ALA A CA 1
ATOM 1523 C C . ALA A 1 195 ? -2.643 -1.523 -11.370 1.00 90.75 195 ALA A C 1
ATOM 1525 O O . ALA A 1 195 ? -3.154 -2.206 -12.263 1.00 90.75 195 ALA A O 1
ATOM 1526 N N . PHE A 1 196 ? -1.612 -0.713 -11.584 1.00 91.44 196 PHE A N 1
ATOM 1527 C CA . PHE A 1 196 ? -0.981 -0.483 -12.875 1.00 91.44 196 PHE A CA 1
ATOM 1528 C C . PHE A 1 196 ? 0.455 -1.012 -12.871 1.00 91.44 196 PHE A C 1
ATOM 1530 O O . PHE A 1 196 ? 1.266 -0.632 -12.029 1.00 91.44 196 PHE A O 1
ATOM 1537 N N . HIS A 1 197 ? 0.778 -1.902 -13.806 1.00 91.81 197 HIS A N 1
ATOM 1538 C CA . HIS A 1 197 ? 2.113 -2.468 -13.980 1.00 91.81 197 HIS A CA 1
ATOM 1539 C C . HIS A 1 197 ? 2.887 -1.746 -15.077 1.00 91.81 197 HIS A C 1
ATOM 1541 O O . HIS A 1 197 ? 2.510 -1.810 -16.246 1.00 91.81 197 HIS A O 1
ATOM 1547 N N . GLY A 1 198 ? 4.021 -1.140 -14.751 1.00 90.06 198 GLY A N 1
ATOM 1548 C CA . GLY A 1 198 ? 4.831 -0.458 -15.757 1.00 90.06 198 GLY A CA 1
ATOM 1549 C C . GLY A 1 198 ? 6.167 0.029 -15.230 1.00 90.06 198 GLY A C 1
ATOM 1550 O O . GLY A 1 198 ? 6.519 -0.211 -14.070 1.00 90.06 198 GLY A O 1
ATOM 1551 N N . ASP A 1 199 ? 6.900 0.721 -16.101 1.00 88.62 199 ASP A N 1
ATOM 1552 C CA . ASP A 1 199 ? 8.143 1.381 -15.717 1.00 88.62 199 ASP A CA 1
ATOM 1553 C C . ASP A 1 199 ? 7.848 2.488 -14.700 1.00 88.62 199 ASP A C 1
ATOM 1555 O O . ASP A 1 199 ? 7.163 3.474 -14.989 1.00 88.62 199 ASP A O 1
ATOM 1559 N N . THR A 1 200 ? 8.364 2.296 -13.490 1.00 86.69 200 THR A N 1
ATOM 1560 C CA . THR A 1 200 ? 8.042 3.139 -12.342 1.00 86.69 200 THR A CA 1
ATOM 1561 C C . THR A 1 200 ? 8.811 4.462 -12.373 1.00 86.69 200 THR A C 1
ATOM 1563 O O . THR A 1 200 ? 8.225 5.531 -12.205 1.00 86.69 200 THR A O 1
ATOM 1566 N N . ASN A 1 201 ? 10.122 4.414 -12.613 1.00 84.62 201 ASN A N 1
ATOM 1567 C CA . ASN A 1 201 ? 10.999 5.564 -12.384 1.00 84.62 201 ASN A CA 1
ATOM 1568 C C . ASN A 1 201 ? 11.090 6.494 -13.592 1.00 84.62 201 ASN A C 1
ATOM 1570 O O . ASN A 1 201 ? 11.098 7.714 -13.434 1.00 84.62 201 ASN A O 1
ATOM 1574 N N . GLN A 1 202 ? 11.207 5.938 -14.797 1.00 81.00 202 GLN A N 1
ATOM 1575 C CA . GLN A 1 202 ? 11.461 6.734 -15.994 1.00 81.00 202 GLN A CA 1
ATOM 1576 C C . GLN A 1 202 ? 10.164 7.293 -16.575 1.00 81.00 202 GLN A C 1
ATOM 1578 O O . GLN A 1 202 ? 10.152 8.396 -17.118 1.00 81.00 202 GLN A O 1
ATOM 1583 N N . ILE A 1 203 ? 9.076 6.532 -16.458 1.00 85.31 203 ILE A N 1
ATOM 1584 C CA . ILE A 1 203 ? 7.827 6.830 -17.156 1.00 85.31 203 ILE A CA 1
ATOM 1585 C C . ILE A 1 203 ? 6.741 7.242 -16.169 1.00 85.31 203 ILE A C 1
ATOM 1587 O O . ILE A 1 203 ? 6.231 8.360 -16.243 1.00 85.31 203 ILE A O 1
ATOM 1591 N N . TYR A 1 204 ? 6.408 6.369 -15.220 1.00 88.69 204 TYR A N 1
ATOM 1592 C CA . TYR A 1 204 ? 5.270 6.590 -14.336 1.00 88.69 204 TYR A CA 1
ATOM 1593 C C . TYR A 1 204 ? 5.462 7.809 -13.413 1.00 88.69 204 TYR A C 1
ATOM 1595 O O . TYR A 1 204 ? 4.613 8.704 -13.407 1.00 88.69 204 TYR A O 1
ATOM 1603 N N . TYR A 1 205 ? 6.574 7.892 -12.667 1.00 88.44 205 TYR A N 1
ATOM 1604 C CA . TYR A 1 205 ? 6.842 9.031 -11.775 1.00 88.44 205 TYR A CA 1
ATOM 1605 C C . TYR A 1 205 ? 7.114 10.328 -12.533 1.00 88.44 205 TYR A C 1
ATOM 1607 O O . TYR A 1 205 ? 6.683 11.388 -12.085 1.00 88.44 205 TYR A O 1
ATOM 1615 N N . ARG A 1 206 ? 7.749 10.254 -13.708 1.00 89.38 206 ARG A N 1
ATOM 1616 C CA . ARG A 1 206 ? 7.925 11.414 -14.592 1.00 89.38 206 ARG A CA 1
ATOM 1617 C C . ARG A 1 206 ? 6.581 12.001 -15.011 1.00 89.38 206 ARG A C 1
ATOM 1619 O O . ARG A 1 206 ? 6.339 13.178 -14.775 1.00 89.38 206 ARG A O 1
ATOM 1626 N N . TYR A 1 207 ? 5.677 11.162 -15.520 1.00 89.56 207 TYR A N 1
ATOM 1627 C CA . TYR A 1 207 ? 4.327 11.592 -15.885 1.00 89.56 207 TYR A CA 1
ATOM 1628 C C . TYR A 1 207 ? 3.569 12.175 -14.684 1.00 89.56 207 TYR A C 1
ATOM 1630 O O . TYR A 1 207 ? 2.850 13.159 -14.821 1.00 89.56 207 TYR A O 1
ATOM 1638 N N . MET A 1 208 ? 3.750 11.604 -13.488 1.00 87.75 208 MET A N 1
ATOM 1639 C CA . MET A 1 208 ? 3.129 12.133 -12.274 1.00 87.75 208 MET A CA 1
ATOM 1640 C C . MET A 1 208 ? 3.631 13.532 -11.911 1.00 87.75 208 MET A C 1
ATOM 1642 O O . MET A 1 208 ? 2.828 14.401 -11.587 1.00 87.75 208 MET A O 1
ATOM 1646 N N . ILE A 1 209 ? 4.944 13.760 -11.957 1.00 87.75 209 ILE A N 1
ATOM 1647 C CA . ILE A 1 209 ? 5.533 15.073 -11.663 1.00 87.75 209 ILE A CA 1
ATOM 1648 C C . ILE A 1 209 ? 4.998 16.130 -12.632 1.00 87.75 209 ILE A C 1
ATOM 1650 O O . ILE A 1 209 ? 4.651 17.223 -12.185 1.00 87.75 209 ILE A O 1
ATOM 1654 N N . ASP A 1 210 ? 4.894 15.773 -13.913 1.00 89.19 210 ASP A N 1
ATOM 1655 C CA . ASP A 1 210 ? 4.565 16.706 -14.988 1.00 89.19 210 ASP A CA 1
ATOM 1656 C C . ASP A 1 210 ? 3.057 16.998 -15.117 1.00 89.19 210 ASP A C 1
ATOM 1658 O O . ASP A 1 210 ? 2.697 18.049 -15.639 1.00 89.19 210 ASP A O 1
ATOM 1662 N N . GLN A 1 211 ? 2.170 16.075 -14.714 1.00 89.81 211 GLN A N 1
ATOM 1663 C CA . GLN A 1 211 ? 0.727 16.154 -15.023 1.00 89.81 211 GLN A CA 1
ATOM 1664 C C . GLN A 1 211 ? -0.204 16.199 -13.808 1.00 89.81 211 GLN A C 1
ATOM 1666 O O . GLN A 1 211 ? -1.386 16.494 -13.979 1.00 89.81 211 GLN A O 1
ATOM 1671 N N . PHE A 1 212 ? 0.275 15.850 -12.612 1.00 86.56 212 PHE A N 1
ATOM 1672 C CA . PHE A 1 212 ? -0.567 15.803 -11.415 1.00 86.56 212 PHE A CA 1
ATOM 1673 C C . PHE A 1 212 ? -0.394 17.069 -10.589 1.00 86.56 212 PHE A C 1
ATOM 1675 O O . PHE A 1 212 ? 0.721 17.571 -10.422 1.00 86.56 212 PHE A O 1
ATOM 1682 N N . ASP A 1 213 ? -1.490 17.515 -9.986 1.00 87.69 213 ASP A N 1
ATOM 1683 C CA . ASP A 1 213 ? -1.444 18.572 -8.983 1.00 87.69 213 ASP A CA 1
ATOM 1684 C C . ASP A 1 213 ? -0.839 18.050 -7.673 1.00 87.69 213 ASP A C 1
ATOM 1686 O O . ASP A 1 213 ? -0.941 16.864 -7.340 1.00 87.69 213 ASP A O 1
ATOM 1690 N N . GLU A 1 214 ? -0.274 18.945 -6.860 1.00 83.31 214 GLU A N 1
ATOM 1691 C CA . GLU A 1 214 ? 0.290 18.596 -5.544 1.00 83.31 214 GLU A CA 1
ATOM 1692 C C . GLU A 1 214 ? -0.725 17.872 -4.645 1.00 83.31 214 GLU A C 1
ATOM 1694 O O . GLU A 1 214 ? -0.407 16.884 -3.980 1.00 83.31 214 GLU A O 1
ATOM 1699 N N . ASN A 1 215 ? -1.993 18.284 -4.704 1.00 81.44 215 ASN A N 1
ATOM 1700 C CA . ASN A 1 215 ? -3.074 17.618 -3.981 1.00 81.44 215 ASN A CA 1
ATOM 1701 C C . ASN A 1 215 ? -3.290 16.169 -4.443 1.00 81.44 215 ASN A C 1
ATOM 1703 O O . ASN A 1 215 ? -3.597 15.306 -3.620 1.00 81.44 215 ASN A O 1
ATOM 1707 N N . GLU A 1 216 ? -3.157 15.882 -5.738 1.00 80.31 216 GLU A N 1
ATOM 1708 C CA . GLU A 1 216 ? -3.329 14.528 -6.274 1.00 80.31 216 GLU A CA 1
ATOM 1709 C C . GLU A 1 216 ? -2.116 13.638 -5.984 1.00 80.31 216 GLU A C 1
ATOM 1711 O O . GLU A 1 216 ? -2.287 12.439 -5.726 1.00 80.31 216 GLU A O 1
ATOM 1716 N N . LYS A 1 217 ? -0.908 14.222 -5.970 1.00 82.56 217 LYS A N 1
ATOM 1717 C CA . LYS A 1 217 ? 0.323 13.551 -5.525 1.00 82.56 217 LYS A CA 1
ATOM 1718 C C . LYS A 1 217 ? 0.188 13.102 -4.066 1.00 82.56 217 LYS A C 1
ATOM 1720 O O . LYS A 1 217 ? 0.426 11.934 -3.774 1.00 82.56 217 LYS A O 1
ATOM 1725 N N . CYS A 1 218 ? -0.297 13.984 -3.185 1.00 77.81 218 CYS A N 1
ATOM 1726 C CA . CYS A 1 218 ? -0.448 13.719 -1.749 1.00 77.81 218 CYS A CA 1
ATOM 1727 C C . CYS A 1 218 ? -1.645 12.818 -1.380 1.00 77.81 218 CYS A C 1
ATOM 1729 O O . CYS A 1 218 ? -1.528 11.962 -0.511 1.00 77.81 218 CYS A O 1
ATOM 1731 N N . LYS A 1 219 ? -2.815 12.968 -2.023 1.00 69.50 219 LYS A N 1
ATOM 1732 C CA . LYS A 1 219 ? -4.020 12.151 -1.713 1.00 69.50 219 LYS A CA 1
ATOM 1733 C C . LYS A 1 219 ? -3.879 10.674 -2.092 1.00 69.50 219 LYS A C 1
ATOM 1735 O O . LYS A 1 219 ? -4.723 9.845 -1.723 1.00 69.50 219 LYS A O 1
ATOM 1740 N N . SER A 1 220 ? -2.860 10.364 -2.880 1.00 64.50 220 SER A N 1
ATOM 1741 C CA . SER A 1 220 ? -2.611 9.052 -3.442 1.00 64.50 220 SER A CA 1
ATOM 1742 C C . SER A 1 220 ? -1.400 8.460 -2.739 1.00 64.50 220 SER A C 1
ATOM 1744 O O . SER A 1 220 ? -0.294 8.524 -3.269 1.00 64.50 220 SER A O 1
ATOM 1746 N N . GLU A 1 221 ? -1.598 7.864 -1.558 1.00 71.44 221 GLU A N 1
ATOM 1747 C CA . GLU A 1 221 ? -0.584 7.005 -0.934 1.00 71.44 221 GLU A CA 1
ATOM 1748 C C . GLU A 1 221 ? -0.355 5.767 -1.810 1.00 71.44 221 GLU A C 1
ATOM 1750 O O . GLU A 1 221 ? -0.900 4.676 -1.597 1.00 71.44 221 GLU A O 1
ATOM 1755 N N . ARG A 1 222 ? 0.421 5.981 -2.870 1.00 79.00 222 ARG A N 1
ATOM 1756 C CA . ARG A 1 222 ? 0.772 4.981 -3.855 1.00 79.00 222 ARG A CA 1
ATOM 1757 C C . ARG A 1 222 ? 1.883 4.130 -3.296 1.00 79.00 222 ARG A C 1
ATOM 1759 O O . ARG A 1 222 ? 2.928 4.631 -2.861 1.00 79.00 222 ARG A O 1
ATOM 1766 N N . ARG A 1 223 ? 1.630 2.834 -3.317 1.00 83.31 223 ARG A N 1
ATOM 1767 C CA . ARG A 1 223 ? 2.594 1.806 -2.969 1.00 83.31 223 ARG A CA 1
ATOM 1768 C C . ARG A 1 223 ? 2.952 1.051 -4.229 1.00 83.31 223 ARG A C 1
ATOM 1770 O O . ARG A 1 223 ? 2.172 0.980 -5.179 1.00 83.31 223 ARG A O 1
ATOM 1777 N N . SER A 1 224 ? 4.155 0.501 -4.218 1.00 84.81 224 SER A N 1
ATOM 1778 C CA . SER A 1 224 ? 4.606 -0.405 -5.256 1.00 84.81 224 SER A CA 1
ATOM 1779 C C . SER A 1 224 ? 4.869 -1.774 -4.651 1.00 84.81 224 SER A C 1
ATOM 1781 O O . SER A 1 224 ? 5.326 -1.881 -3.513 1.00 84.81 224 SER A O 1
ATOM 1783 N N . ILE A 1 225 ? 4.540 -2.829 -5.390 1.00 84.81 225 ILE A N 1
ATOM 1784 C CA . ILE A 1 225 ? 4.977 -4.181 -5.040 1.00 84.81 225 ILE A CA 1
ATOM 1785 C C . ILE A 1 225 ? 6.370 -4.364 -5.622 1.00 84.81 225 ILE A C 1
ATOM 1787 O O . ILE A 1 225 ? 6.584 -4.120 -6.812 1.00 84.81 225 ILE A O 1
ATOM 1791 N N . PHE A 1 226 ? 7.311 -4.805 -4.790 1.00 73.56 226 PHE A N 1
ATOM 1792 C CA . PHE A 1 226 ? 8.651 -5.126 -5.254 1.00 73.56 226 PHE A CA 1
ATOM 1793 C C . PHE A 1 226 ? 8.603 -6.341 -6.184 1.00 73.56 226 PHE A C 1
ATOM 1795 O O . PHE A 1 226 ? 8.189 -7.437 -5.799 1.00 73.56 226 PHE A O 1
ATOM 1802 N N . LEU A 1 227 ? 9.039 -6.137 -7.424 1.00 77.69 227 LEU A N 1
ATOM 1803 C CA . LEU A 1 227 ? 9.367 -7.205 -8.351 1.00 77.69 227 LEU A CA 1
ATOM 1804 C C . LEU A 1 227 ? 10.894 -7.196 -8.545 1.00 77.69 227 LEU A C 1
ATOM 1806 O O . LEU A 1 227 ? 11.497 -6.122 -8.553 1.00 77.69 227 LEU A O 1
ATOM 1810 N N . PRO A 1 228 ? 11.533 -8.368 -8.714 1.00 74.56 228 PRO A N 1
ATOM 1811 C CA . PRO A 1 228 ? 12.904 -8.478 -9.172 1.00 74.56 228 PRO A CA 1
ATOM 1812 C C . PRO A 1 228 ? 13.090 -7.608 -10.417 1.00 74.56 228 PRO A C 1
ATOM 1814 O O . PRO A 1 228 ? 12.305 -7.747 -11.364 1.00 74.56 228 PRO A O 1
ATOM 1817 N N . PRO A 1 229 ? 14.091 -6.715 -10.414 1.00 70.62 229 PRO A N 1
ATOM 1818 C CA . PRO A 1 229 ? 14.293 -5.785 -11.507 1.00 70.62 229 PRO A CA 1
ATOM 1819 C C . PRO A 1 229 ? 14.632 -6.548 -12.783 1.00 70.62 229 PRO A C 1
ATOM 1821 O O . PRO A 1 229 ? 15.436 -7.485 -12.785 1.00 70.62 229 PRO A O 1
ATOM 1824 N N . LEU A 1 230 ? 14.033 -6.116 -13.888 1.00 76.75 230 LEU A N 1
ATOM 1825 C CA . LEU A 1 230 ? 14.394 -6.615 -15.206 1.00 76.75 230 LEU A CA 1
ATOM 1826 C C . LEU A 1 230 ? 15.735 -5.993 -15.598 1.00 76.75 230 LEU A C 1
ATOM 1828 O O . LEU A 1 230 ? 15.946 -4.798 -15.430 1.00 76.75 230 LEU A O 1
ATOM 1832 N N . GLN A 1 231 ? 16.665 -6.782 -16.126 1.00 79.31 231 GLN A N 1
ATOM 1833 C CA . GLN A 1 231 ? 17.962 -6.258 -16.556 1.00 79.31 231 GLN A CA 1
ATOM 1834 C C . GLN A 1 231 ? 17.943 -5.960 -18.057 1.00 79.31 231 GLN A C 1
ATOM 1836 O O . GLN A 1 231 ? 17.733 -6.856 -18.889 1.00 79.31 231 GLN A O 1
ATOM 1841 N N . GLY A 1 232 ? 18.156 -4.688 -18.397 1.00 81.94 232 GLY A N 1
ATOM 1842 C CA . GLY A 1 232 ? 18.369 -4.247 -19.771 1.00 81.94 232 GLY A CA 1
ATOM 1843 C C . GLY A 1 232 ? 19.812 -4.504 -20.206 1.00 81.94 232 GLY A C 1
ATOM 1844 O O . GLY A 1 232 ? 20.735 -4.425 -19.399 1.00 81.94 232 GLY A O 1
ATOM 1845 N N . TYR A 1 233 ? 20.021 -4.818 -21.484 1.00 86.38 233 TYR A N 1
ATOM 1846 C CA . TYR A 1 233 ? 21.349 -5.066 -22.048 1.00 86.38 233 TYR A CA 1
ATOM 1847 C C . TYR A 1 233 ? 21.484 -4.380 -23.402 1.00 86.38 233 TYR A C 1
ATOM 1849 O O . TYR A 1 233 ? 20.554 -4.415 -24.209 1.00 86.38 233 TYR A O 1
ATOM 1857 N N . TYR A 1 234 ? 22.663 -3.822 -23.669 1.00 88.75 234 TYR A N 1
ATOM 1858 C CA . TYR A 1 234 ? 23.030 -3.369 -25.004 1.00 88.75 234 TYR A CA 1
ATOM 1859 C C . TYR A 1 234 ? 23.198 -4.575 -25.924 1.00 88.75 234 TYR A C 1
ATOM 1861 O O . TYR A 1 234 ? 23.726 -5.616 -25.517 1.00 88.75 234 TYR A O 1
ATOM 1869 N N . THR A 1 235 ? 22.744 -4.427 -27.165 1.00 90.06 235 THR A N 1
ATOM 1870 C CA . THR A 1 235 ? 22.791 -5.487 -28.173 1.00 90.06 235 THR A CA 1
ATOM 1871 C C . THR A 1 235 ? 23.433 -4.986 -29.451 1.00 90.06 235 THR A C 1
ATOM 1873 O O . THR A 1 235 ? 23.295 -3.818 -29.810 1.00 90.06 235 THR A O 1
ATOM 1876 N N . VAL A 1 236 ? 24.132 -5.886 -30.132 1.00 92.12 236 VAL A N 1
ATOM 1877 C CA . VAL A 1 236 ? 24.656 -5.683 -31.484 1.00 92.12 236 VAL A CA 1
ATOM 1878 C C . VAL A 1 236 ? 24.267 -6.865 -32.363 1.00 92.12 236 VAL A C 1
ATOM 1880 O O . VAL A 1 236 ? 23.895 -7.934 -31.865 1.00 92.12 236 VAL A O 1
ATOM 1883 N N . ALA A 1 237 ? 24.337 -6.670 -33.680 1.00 90.56 237 ALA A N 1
ATOM 1884 C CA . ALA A 1 237 ? 24.180 -7.762 -34.631 1.00 90.56 237 ALA A CA 1
ATOM 1885 C C . ALA A 1 237 ? 25.171 -8.890 -34.308 1.00 90.56 237 ALA A C 1
ATOM 1887 O O . ALA A 1 237 ? 26.301 -8.634 -33.881 1.00 90.56 237 ALA A O 1
ATOM 1888 N N . LYS A 1 238 ? 24.725 -10.135 -34.487 1.00 88.94 238 LYS A N 1
ATOM 1889 C CA . LYS A 1 238 ? 25.568 -11.307 -34.263 1.00 88.94 238 LYS A CA 1
ATOM 1890 C C . LYS A 1 238 ? 26.806 -11.245 -35.161 1.00 88.94 238 LYS A C 1
ATOM 1892 O O . LYS A 1 238 ? 26.701 -10.822 -36.309 1.00 88.94 238 LYS A O 1
ATOM 1897 N N . ASP A 1 239 ? 27.954 -11.621 -34.605 1.00 88.88 239 ASP A N 1
ATOM 1898 C CA . ASP A 1 239 ? 29.254 -11.633 -35.289 1.00 88.88 239 ASP A CA 1
ATOM 1899 C C . ASP A 1 239 ? 29.699 -10.258 -35.831 1.00 88.88 239 ASP A C 1
ATOM 1901 O O . ASP A 1 239 ? 30.516 -10.159 -36.745 1.00 88.88 239 ASP A O 1
ATOM 1905 N N . SER A 1 240 ? 29.181 -9.167 -35.252 1.00 91.75 240 SER A N 1
ATOM 1906 C CA . SER A 1 240 ? 29.591 -7.813 -35.624 1.00 91.75 240 SER A CA 1
ATOM 1907 C C . SER A 1 240 ? 31.058 -7.555 -35.246 1.00 91.75 240 SER A C 1
ATOM 1909 O O . SER A 1 240 ? 31.419 -7.713 -34.075 1.00 91.75 240 SER A O 1
ATOM 1911 N N . PRO A 1 241 ? 31.900 -7.045 -36.168 1.00 93.25 241 PRO A N 1
ATOM 1912 C CA . PRO A 1 241 ? 33.300 -6.722 -35.870 1.00 93.25 241 PRO A CA 1
ATOM 1913 C C . PRO A 1 241 ? 33.446 -5.575 -34.853 1.00 93.25 241 PRO A C 1
ATOM 1915 O O . PRO A 1 241 ? 34.510 -5.376 -34.266 1.00 93.25 241 PRO A O 1
ATOM 1918 N N . LEU A 1 242 ? 32.372 -4.814 -34.615 1.00 91.88 242 LEU A N 1
ATOM 1919 C CA . LEU A 1 242 ? 32.343 -3.717 -33.646 1.00 91.88 242 LEU A CA 1
ATOM 1920 C C . LEU A 1 242 ? 32.000 -4.176 -32.223 1.00 91.88 242 LEU A C 1
ATOM 1922 O O . LEU A 1 242 ? 32.087 -3.367 -31.301 1.00 91.88 242 LEU A O 1
ATOM 1926 N N . ALA A 1 243 ? 31.620 -5.442 -32.022 1.00 92.19 243 ALA A N 1
ATOM 1927 C CA . ALA A 1 243 ? 31.127 -5.936 -30.738 1.00 92.19 243 ALA A CA 1
ATOM 1928 C C . ALA A 1 243 ? 32.110 -5.682 -29.584 1.00 92.19 243 ALA A C 1
ATOM 1930 O O . ALA A 1 243 ? 31.717 -5.119 -28.562 1.00 92.19 243 ALA A O 1
ATOM 1931 N N . GLU A 1 244 ? 33.390 -6.022 -29.764 1.00 91.31 244 GLU A N 1
ATOM 1932 C CA . GLU A 1 244 ? 34.425 -5.828 -28.737 1.00 91.31 244 GLU A CA 1
ATOM 1933 C C . GLU A 1 244 ? 34.716 -4.345 -28.471 1.00 91.31 244 GLU A C 1
ATOM 1935 O O . GLU A 1 244 ? 34.799 -3.927 -27.317 1.00 91.31 244 GLU A O 1
ATOM 1940 N N . HIS A 1 245 ? 34.772 -3.519 -29.519 1.00 92.88 245 HIS A N 1
ATOM 1941 C CA . HIS A 1 245 ? 34.990 -2.076 -29.380 1.00 92.88 245 HIS A CA 1
ATOM 1942 C C . HIS A 1 245 ? 33.860 -1.406 -28.586 1.00 92.88 245 HIS A C 1
ATOM 1944 O O . HIS A 1 245 ? 34.113 -0.641 -27.653 1.00 92.88 245 HIS A O 1
ATOM 1950 N N . VAL A 1 246 ? 32.606 -1.725 -28.924 1.00 93.31 246 VAL A N 1
ATOM 1951 C CA . VAL A 1 246 ? 31.427 -1.193 -28.229 1.00 93.31 246 VAL A CA 1
ATOM 1952 C C . VAL A 1 246 ? 31.380 -1.706 -26.793 1.00 93.31 246 VAL A C 1
ATOM 1954 O O . VAL A 1 246 ? 31.149 -0.926 -25.872 1.00 93.31 246 VAL A O 1
ATOM 1957 N N . LYS A 1 247 ? 31.649 -2.996 -26.572 1.00 92.50 247 LYS A N 1
ATOM 1958 C CA . LYS A 1 247 ? 31.685 -3.594 -25.233 1.00 92.50 247 LYS A CA 1
ATOM 1959 C C . LYS A 1 247 ? 32.724 -2.921 -24.339 1.00 92.50 247 LYS A C 1
ATOM 1961 O O . LYS A 1 247 ? 32.385 -2.544 -23.221 1.00 92.50 247 LYS A O 1
ATOM 1966 N N . TYR A 1 248 ? 33.946 -2.722 -24.833 1.00 93.25 248 TYR A N 1
ATOM 1967 C CA . TYR A 1 248 ? 34.999 -2.028 -24.092 1.00 93.25 248 TYR A CA 1
ATOM 1968 C C . TYR A 1 248 ? 34.593 -0.590 -23.743 1.00 93.25 248 TYR A C 1
ATOM 1970 O O . TYR A 1 248 ? 34.721 -0.171 -22.593 1.00 93.25 248 TYR A O 1
ATOM 1978 N N . GLY A 1 249 ? 34.023 0.146 -24.704 1.00 93.31 249 GLY A N 1
ATOM 1979 C CA . GLY A 1 249 ? 33.502 1.494 -24.463 1.00 93.31 249 GLY A CA 1
ATOM 1980 C C . GLY A 1 249 ? 32.420 1.528 -23.378 1.00 93.31 249 GLY A C 1
ATOM 1981 O O . GLY A 1 249 ? 32.482 2.356 -22.472 1.00 93.31 249 GLY A O 1
ATOM 1982 N N . LEU A 1 250 ? 31.468 0.593 -23.421 1.00 91.81 250 LEU A N 1
ATOM 1983 C CA . LEU A 1 250 ? 30.396 0.478 -22.427 1.00 91.81 250 LEU A CA 1
ATOM 1984 C C . LEU A 1 250 ? 30.917 0.119 -21.029 1.00 91.81 250 LEU A C 1
ATOM 1986 O O . LEU A 1 250 ? 30.415 0.653 -20.040 1.00 91.81 250 LEU A O 1
ATOM 1990 N N . LEU A 1 251 ? 31.919 -0.760 -20.937 1.00 91.06 251 LEU A N 1
ATOM 1991 C CA . LEU A 1 251 ? 32.565 -1.093 -19.665 1.00 91.06 251 LEU A CA 1
ATOM 1992 C C . LEU A 1 251 ? 33.286 0.123 -19.085 1.00 91.06 251 LEU A C 1
ATOM 1994 O O . LEU A 1 251 ? 33.060 0.454 -17.926 1.00 91.06 251 LEU A O 1
ATOM 1998 N N . LYS A 1 252 ? 34.034 0.865 -19.908 1.00 93.06 252 LYS A N 1
ATOM 1999 C CA . LYS A 1 252 ? 34.703 2.098 -19.478 1.00 93.06 252 LYS A CA 1
ATOM 2000 C C . LYS A 1 252 ? 33.712 3.165 -19.000 1.00 93.06 252 LYS A C 1
ATOM 2002 O O . LYS A 1 252 ? 33.952 3.819 -17.991 1.00 93.06 252 LYS A O 1
ATOM 2007 N N . LEU A 1 253 ? 32.577 3.331 -19.687 1.00 91.25 253 LEU A N 1
ATOM 2008 C CA . LEU A 1 253 ? 31.507 4.243 -19.249 1.00 91.25 253 LEU A CA 1
ATOM 2009 C C . LEU A 1 253 ? 30.901 3.834 -17.902 1.00 91.25 253 LEU A C 1
ATOM 2011 O O . LEU A 1 253 ? 30.494 4.699 -17.128 1.00 91.25 253 LEU A O 1
ATOM 2015 N N . ARG A 1 254 ? 30.834 2.529 -17.619 1.00 88.38 254 ARG A N 1
ATOM 2016 C CA . ARG A 1 254 ? 30.386 2.025 -16.321 1.00 88.38 254 ARG A CA 1
ATOM 2017 C C . ARG A 1 254 ? 31.436 2.246 -15.234 1.00 88.38 254 ARG A C 1
ATOM 2019 O O . ARG A 1 254 ? 31.078 2.727 -14.170 1.00 88.38 254 ARG A O 1
ATOM 2026 N N . GLU A 1 255 ? 32.699 1.918 -15.498 1.00 90.19 255 GLU A N 1
ATOM 2027 C CA . GLU A 1 255 ? 33.808 2.094 -14.545 1.00 90.19 255 GLU A CA 1
ATOM 2028 C C . GLU A 1 255 ? 33.991 3.559 -14.133 1.00 90.19 255 GLU A C 1
ATOM 2030 O O . GLU A 1 255 ? 34.311 3.849 -12.985 1.00 90.19 255 GLU A O 1
ATOM 2035 N N . LEU A 1 256 ? 33.744 4.486 -15.061 1.00 93.38 256 LEU A N 1
ATOM 2036 C CA . LEU A 1 256 ? 33.808 5.929 -14.825 1.00 93.38 256 LEU A CA 1
ATOM 2037 C C . LEU A 1 256 ? 32.506 6.528 -14.260 1.00 93.38 256 LEU A C 1
ATOM 2039 O O . LEU A 1 256 ? 32.386 7.749 -14.191 1.00 93.38 256 LEU A O 1
ATOM 2043 N N . ASP A 1 257 ? 31.522 5.701 -13.900 1.00 89.00 257 ASP A N 1
ATOM 2044 C CA . ASP A 1 257 ? 30.231 6.104 -13.317 1.00 89.00 257 ASP A CA 1
ATOM 2045 C C . ASP A 1 257 ? 29.336 6.987 -14.220 1.00 89.00 257 ASP A C 1
ATOM 2047 O O . ASP A 1 257 ? 28.284 7.473 -13.800 1.00 89.00 257 ASP A O 1
ATOM 2051 N N . PHE A 1 258 ? 29.678 7.153 -15.506 1.00 90.50 258 PHE A N 1
ATOM 2052 C CA . PHE A 1 258 ? 28.841 7.898 -16.460 1.00 90.50 258 PHE A CA 1
ATOM 2053 C C . PHE A 1 258 ? 27.460 7.266 -16.605 1.00 90.50 258 PHE A C 1
ATOM 2055 O O . PHE A 1 258 ? 26.456 7.973 -16.635 1.00 90.50 258 PHE A O 1
ATOM 2062 N N . LEU A 1 259 ? 27.395 5.933 -16.646 1.00 86.25 259 LEU A N 1
ATOM 2063 C CA . LEU A 1 259 ? 26.123 5.221 -16.740 1.00 86.25 259 LEU A CA 1
ATOM 2064 C C . LEU A 1 259 ? 25.219 5.506 -15.532 1.00 86.25 259 LEU A C 1
ATOM 2066 O O . LEU A 1 259 ? 24.024 5.741 -15.695 1.00 86.25 259 LEU A O 1
ATOM 2070 N N . GLN A 1 260 ? 25.790 5.521 -14.328 1.00 85.62 260 GLN A N 1
ATOM 2071 C CA . GLN A 1 260 ? 25.039 5.786 -13.106 1.00 85.62 260 GLN A CA 1
ATOM 2072 C C . GLN A 1 260 ? 24.576 7.239 -13.036 1.00 85.62 260 GLN A C 1
ATOM 2074 O O . GLN A 1 260 ? 23.452 7.504 -12.607 1.00 85.62 260 GLN A O 1
ATOM 2079 N N . ARG A 1 261 ? 25.408 8.176 -13.503 1.00 88.69 261 ARG A N 1
ATOM 2080 C CA . ARG A 1 261 ? 25.033 9.583 -13.643 1.00 88.69 261 ARG A CA 1
ATOM 2081 C C . ARG A 1 261 ? 23.840 9.754 -14.584 1.00 88.69 261 ARG A C 1
ATOM 2083 O O . ARG A 1 261 ? 22.890 10.434 -14.210 1.00 88.69 261 ARG A O 1
ATOM 2090 N N . GLU A 1 262 ? 23.858 9.127 -15.759 1.00 87.25 262 GLU A N 1
ATOM 2091 C CA . GLU A 1 262 ? 22.729 9.176 -16.702 1.00 87.25 262 GLU A CA 1
ATOM 2092 C C . GLU A 1 262 ? 21.456 8.584 -16.088 1.00 87.25 262 GLU A C 1
ATOM 2094 O O . GLU A 1 262 ? 20.389 9.199 -16.145 1.00 87.25 262 GLU A O 1
ATOM 2099 N N . ILE A 1 263 ? 21.567 7.435 -15.412 1.00 84.62 263 ILE A N 1
ATOM 2100 C CA . ILE A 1 263 ? 20.442 6.838 -14.680 1.00 84.62 263 ILE A CA 1
ATOM 2101 C C . ILE A 1 263 ? 19.914 7.818 -13.627 1.00 84.62 263 ILE A C 1
ATOM 2103 O O . ILE A 1 263 ? 18.712 8.041 -13.561 1.00 84.62 263 ILE A O 1
ATOM 2107 N N . ALA A 1 264 ? 20.781 8.444 -12.832 1.00 84.94 264 ALA A N 1
ATOM 2108 C CA . ALA A 1 264 ? 20.372 9.390 -11.796 1.00 84.94 264 ALA A CA 1
ATOM 2109 C C . ALA A 1 264 ? 19.730 10.673 -12.355 1.00 84.94 264 ALA A C 1
ATOM 2111 O O . ALA A 1 264 ? 18.865 11.246 -11.697 1.00 84.94 264 ALA A O 1
ATOM 2112 N N . MET A 1 265 ? 20.132 11.119 -13.550 1.00 85.69 265 MET A N 1
ATOM 2113 C CA . MET A 1 265 ? 19.538 12.283 -14.219 1.00 85.69 265 MET A CA 1
ATOM 2114 C C . MET A 1 265 ? 18.171 11.964 -14.836 1.00 85.69 265 MET A C 1
ATOM 2116 O O . MET A 1 265 ? 17.270 12.803 -14.804 1.00 85.69 265 MET A O 1
ATOM 2120 N N . HIS A 1 266 ? 17.997 10.759 -15.386 1.00 84.19 266 HIS A N 1
ATOM 2121 C CA . HIS A 1 266 ? 16.768 10.380 -16.084 1.00 84.19 266 HIS A CA 1
ATOM 2122 C C . HIS A 1 266 ? 15.724 9.699 -15.193 1.00 84.19 266 HIS A C 1
ATOM 2124 O O . HIS A 1 266 ? 14.525 9.846 -15.444 1.00 84.19 266 HIS A O 1
ATOM 2130 N N . TYR A 1 267 ? 16.141 8.955 -14.167 1.00 86.62 267 TYR A N 1
ATOM 2131 C CA . TYR A 1 267 ? 15.224 8.213 -13.305 1.00 86.62 267 TYR A CA 1
ATOM 2132 C C . TYR A 1 267 ? 14.647 9.148 -12.258 1.00 86.62 267 TYR A C 1
ATOM 2134 O O . TYR A 1 267 ? 15.359 9.667 -11.397 1.00 86.62 267 TYR A O 1
ATOM 2142 N N . GLN A 1 268 ? 13.330 9.316 -12.302 1.00 86.06 268 GLN A N 1
ATOM 2143 C CA . GLN A 1 268 ? 12.634 10.070 -11.279 1.00 86.06 268 GLN A CA 1
ATOM 2144 C C . GLN A 1 268 ? 12.448 9.202 -10.043 1.00 86.06 268 GLN A C 1
ATOM 2146 O O . GLN A 1 268 ? 12.171 8.001 -10.117 1.00 86.06 268 GLN A O 1
ATOM 2151 N N . ARG A 1 269 ? 12.607 9.836 -8.885 1.00 82.44 269 ARG A N 1
ATOM 2152 C CA . ARG A 1 269 ? 12.179 9.258 -7.614 1.00 82.44 269 ARG A CA 1
ATOM 2153 C C . ARG A 1 269 ? 10.682 9.478 -7.453 1.00 82.44 269 ARG A C 1
ATOM 2155 O O . ARG A 1 269 ? 10.103 10.349 -8.104 1.00 82.44 269 ARG A O 1
ATOM 2162 N N . LYS A 1 270 ? 10.074 8.712 -6.551 1.00 83.19 270 LYS A N 1
ATOM 2163 C CA . LYS A 1 270 ? 8.705 8.973 -6.121 1.00 83.19 270 LYS A CA 1
ATOM 2164 C C . LYS A 1 270 ? 8.600 10.441 -5.670 1.00 83.19 270 LYS A C 1
ATOM 2166 O O . LYS A 1 270 ? 9.417 10.862 -4.845 1.00 83.19 270 LYS A O 1
ATOM 2171 N N . PRO A 1 271 ? 7.658 11.231 -6.213 1.00 82.25 271 PRO A N 1
ATOM 2172 C CA . PRO A 1 271 ? 7.504 12.618 -5.801 1.00 82.25 271 PRO A CA 1
ATOM 2173 C C . PRO A 1 271 ? 7.110 12.672 -4.323 1.00 82.25 271 PRO A C 1
ATOM 2175 O O . PRO A 1 271 ? 6.189 11.976 -3.894 1.00 82.25 271 PRO A O 1
ATOM 2178 N N . ALA A 1 272 ? 7.829 13.484 -3.549 1.00 76.00 272 ALA A N 1
ATOM 2179 C CA . ALA A 1 272 ? 7.513 13.710 -2.147 1.00 76.00 272 ALA A CA 1
ATOM 2180 C C . ALA A 1 272 ? 6.281 14.614 -2.029 1.00 76.00 272 ALA A C 1
ATOM 2182 O O . ALA A 1 272 ? 6.158 15.595 -2.762 1.00 76.00 272 ALA A O 1
ATOM 2183 N N . CYS A 1 273 ? 5.394 14.311 -1.083 1.00 76.56 273 CYS A N 1
ATOM 2184 C CA . CYS A 1 273 ? 4.329 15.230 -0.716 1.00 76.56 273 CYS A CA 1
ATOM 2185 C C . CYS A 1 273 ? 4.914 16.361 0.146 1.00 76.56 273 CYS A C 1
ATOM 2187 O O . CYS A 1 273 ? 5.520 16.097 1.183 1.00 76.56 273 CYS A O 1
ATOM 2189 N N . ILE A 1 274 ? 4.702 17.623 -0.244 1.00 69.19 274 ILE A N 1
ATOM 2190 C CA . ILE A 1 274 ? 5.244 18.815 0.446 1.00 69.19 274 ILE A CA 1
ATOM 2191 C C . ILE A 1 274 ? 4.761 18.918 1.918 1.00 69.19 274 ILE A C 1
ATOM 2193 O O . ILE A 1 274 ? 5.379 19.605 2.728 1.00 69.19 274 ILE A O 1
ATOM 2197 N N . GLY A 1 275 ? 3.698 18.193 2.297 1.00 57.75 275 GLY A N 1
ATOM 2198 C CA . GLY A 1 275 ? 3.174 18.109 3.668 1.00 57.75 275 GLY A CA 1
ATOM 2199 C C . GLY A 1 275 ? 3.626 16.898 4.502 1.00 57.75 275 GLY A C 1
ATOM 2200 O O . GLY A 1 275 ? 3.326 16.852 5.696 1.00 57.75 275 GLY A O 1
ATOM 2201 N N . GLU A 1 276 ? 4.334 15.921 3.929 1.00 51.34 276 GLU A N 1
ATOM 2202 C CA . GLU A 1 276 ? 4.817 14.751 4.671 1.00 51.34 276 GLU A CA 1
ATOM 2203 C C . GLU A 1 276 ? 6.214 15.016 5.249 1.00 51.34 276 GLU A C 1
ATOM 2205 O O . GLU A 1 276 ? 7.186 15.235 4.525 1.00 51.34 276 GLU A O 1
ATOM 2210 N N . LYS A 1 277 ? 6.362 14.923 6.579 1.00 40.09 277 LYS A N 1
ATOM 2211 C CA . LYS A 1 277 ? 7.686 14.627 7.147 1.00 40.09 277 LYS A CA 1
ATOM 2212 C C . LYS A 1 277 ? 8.098 13.241 6.640 1.00 40.09 277 LYS A C 1
ATOM 2214 O O . LYS A 1 277 ? 7.241 12.358 6.617 1.00 40.09 277 LYS A O 1
ATOM 2219 N N . PRO A 1 278 ? 9.376 13.009 6.296 1.00 39.62 278 PRO A N 1
ATOM 2220 C CA . PRO A 1 278 ? 9.822 11.726 5.770 1.00 39.62 278 PRO A CA 1
ATOM 2221 C C . PRO A 1 278 ? 9.710 10.663 6.869 1.00 39.62 278 PRO A C 1
ATOM 2223 O O . PRO A 1 278 ? 10.631 10.457 7.662 1.00 39.62 278 PRO A O 1
ATOM 2226 N N . PHE A 1 279 ? 8.557 9.997 6.955 1.00 36.09 279 PHE A N 1
ATOM 2227 C CA . PHE A 1 279 ? 8.387 8.840 7.816 1.00 36.09 279 PHE A CA 1
ATOM 2228 C C . PHE A 1 279 ? 9.143 7.688 7.159 1.00 36.09 279 PHE A C 1
ATOM 2230 O O . PHE A 1 279 ? 8.790 7.172 6.101 1.00 36.09 279 PHE A O 1
ATOM 2237 N N . ARG A 1 280 ? 10.267 7.363 7.788 1.00 36.12 280 ARG A N 1
ATOM 2238 C CA . ARG A 1 280 ? 11.286 6.396 7.388 1.00 36.12 280 ARG A CA 1
ATOM 2239 C C . ARG A 1 280 ? 10.676 4.998 7.211 1.00 36.12 280 ARG A C 1
ATOM 2241 O O . ARG A 1 280 ? 10.716 4.189 8.130 1.00 36.12 280 ARG A O 1
ATOM 2248 N N . SER A 1 281 ? 10.108 4.716 6.040 1.00 34.81 281 SER A N 1
ATOM 2249 C CA . SER A 1 281 ? 9.708 3.359 5.633 1.00 34.81 281 SER A CA 1
ATOM 2250 C C . SER A 1 281 ? 10.101 2.983 4.199 1.00 34.81 281 SER A C 1
ATOM 2252 O O . SER A 1 281 ? 10.043 1.806 3.862 1.00 34.81 281 SER A O 1
ATOM 2254 N N . ASP A 1 282 ? 10.639 3.911 3.402 1.00 39.66 282 ASP A N 1
ATOM 2255 C CA . ASP A 1 282 ? 11.231 3.591 2.098 1.00 39.66 282 ASP A CA 1
ATOM 2256 C C . ASP A 1 282 ? 12.700 3.177 2.247 1.00 39.66 282 ASP A C 1
ATOM 2258 O O . ASP A 1 282 ? 13.637 3.928 1.976 1.00 39.66 282 ASP A O 1
ATOM 2262 N N . PHE A 1 283 ? 12.917 1.943 2.702 1.00 38.06 283 PHE A N 1
ATOM 2263 C CA . PHE A 1 283 ? 14.190 1.261 2.447 1.00 38.06 283 PHE A CA 1
ATOM 2264 C C . PHE A 1 283 ? 14.247 0.676 1.018 1.00 38.06 283 PHE A C 1
ATOM 2266 O O . PHE A 1 283 ? 15.337 0.335 0.566 1.00 38.06 283 PHE A O 1
ATOM 2273 N N . ASP A 1 284 ? 13.112 0.641 0.302 1.00 44.75 284 ASP A N 1
ATOM 2274 C CA . ASP A 1 284 ? 12.930 -0.009 -1.012 1.00 44.75 284 ASP A CA 1
ATOM 2275 C C . ASP A 1 284 ? 13.051 0.922 -2.237 1.00 44.75 284 ASP A C 1
ATOM 2277 O O . ASP A 1 284 ? 13.136 0.440 -3.368 1.00 44.75 284 ASP A O 1
ATOM 2281 N N . ASP A 1 285 ? 13.095 2.244 -2.033 1.00 45.03 285 ASP A N 1
ATOM 2282 C CA . ASP A 1 285 ? 13.235 3.244 -3.109 1.00 45.03 285 ASP A CA 1
ATOM 2283 C C . ASP A 1 285 ? 14.660 3.810 -3.225 1.00 45.03 285 ASP A C 1
ATOM 2285 O O . ASP A 1 285 ? 14.918 4.778 -3.952 1.00 45.03 285 ASP A O 1
ATOM 2289 N N . ARG A 1 286 ? 15.640 3.171 -2.570 1.00 41.69 286 ARG A N 1
ATOM 2290 C CA . ARG A 1 286 ? 17.027 3.365 -2.995 1.00 41.69 286 ARG A CA 1
ATOM 2291 C C . ARG A 1 286 ? 17.108 2.844 -4.425 1.00 41.69 286 ARG A C 1
ATOM 2293 O O . ARG A 1 286 ? 16.919 1.653 -4.661 1.00 41.69 286 ARG A O 1
ATOM 2300 N N . LEU A 1 287 ? 17.431 3.731 -5.372 1.00 45.81 287 LEU A N 1
ATOM 2301 C CA . LEU A 1 287 ? 18.067 3.315 -6.624 1.00 45.81 287 LEU A CA 1
ATOM 2302 C C . LEU A 1 287 ? 19.077 2.219 -6.251 1.00 45.81 287 LEU A C 1
ATOM 2304 O O . LEU A 1 287 ? 19.780 2.419 -5.256 1.00 45.81 287 LEU A O 1
ATOM 2308 N N . PRO A 1 288 ? 19.104 1.065 -6.935 1.00 42.19 288 PRO A N 1
ATOM 2309 C CA . PRO A 1 288 ? 19.944 -0.062 -6.550 1.00 42.19 288 PRO A CA 1
ATOM 2310 C C . PRO A 1 288 ? 21.416 0.335 -6.712 1.00 42.19 288 PRO A C 1
ATOM 2312 O O . PRO A 1 288 ? 22.056 0.062 -7.717 1.00 42.19 288 PRO A O 1
ATOM 2315 N N . PHE A 1 289 ? 21.940 1.029 -5.709 1.00 43.28 289 PHE A N 1
ATOM 2316 C CA . PHE A 1 289 ? 23.318 1.478 -5.592 1.00 43.28 289 PHE A CA 1
ATOM 2317 C C . PHE A 1 289 ? 24.187 0.383 -4.958 1.00 43.28 289 PHE A C 1
ATOM 2319 O O . PHE A 1 289 ? 25.387 0.568 -4.825 1.00 43.28 289 PHE A O 1
ATOM 2326 N N . SER A 1 290 ? 23.610 -0.759 -4.558 1.00 34.25 290 SER A N 1
ATOM 2327 C CA . SER A 1 290 ? 24.303 -1.784 -3.767 1.00 34.25 290 SER A CA 1
ATOM 2328 C C . SER A 1 290 ? 24.351 -3.180 -4.399 1.00 34.25 290 SER A C 1
ATOM 2330 O O . SER A 1 290 ? 24.582 -4.144 -3.680 1.00 34.25 290 SER A O 1
ATOM 2332 N N . ALA A 1 291 ? 24.134 -3.318 -5.710 1.00 34.34 291 ALA A N 1
ATOM 2333 C CA . ALA A 1 291 ? 24.252 -4.610 -6.407 1.00 34.34 291 ALA A CA 1
ATOM 2334 C C . ALA A 1 291 ? 25.336 -4.614 -7.503 1.00 34.34 291 ALA A C 1
ATOM 2336 O O . ALA A 1 291 ? 25.283 -5.425 -8.423 1.00 34.34 291 ALA A O 1
ATOM 2337 N N . PHE A 1 292 ? 26.297 -3.690 -7.419 1.00 41.12 292 PHE A N 1
ATOM 2338 C CA . PHE A 1 292 ? 27.406 -3.554 -8.367 1.00 41.12 292 PHE A CA 1
ATOM 2339 C C . PHE A 1 292 ? 28.771 -3.694 -7.684 1.00 41.12 292 PHE A C 1
ATOM 2341 O O . PHE A 1 292 ? 29.676 -2.915 -7.959 1.00 41.12 292 PHE A O 1
ATOM 2348 N N . ASN A 1 293 ? 28.895 -4.683 -6.799 1.00 30.05 293 ASN A N 1
ATOM 2349 C CA . ASN A 1 293 ? 30.172 -5.303 -6.445 1.00 30.05 293 ASN A CA 1
ATOM 2350 C C . ASN A 1 293 ? 30.045 -6.806 -6.668 1.00 30.05 293 ASN A C 1
ATOM 2352 O O . ASN A 1 293 ? 28.993 -7.352 -6.260 1.00 30.05 293 ASN A O 1
#

Organism: Aedes aegypti (NCBI:txid7159)

Sequence (293 aa):
MTPDRLKSVQFLAMTGPLNYKFIYRSPKLSYTDNVFLLSFHDRVWMSIGAVILLATALQLIITHFEPDHPGQLGVSDALLNMIGIASQQEALINPQSVSSRTLNIVMLISLMFLYICFSANIVALIQSPTARVRTLGDLLRWGFQLSAQDSDINRIFMANESNSLRNTIYTTIPKFNGFLPVANGNRTDTQGLAAFHGDTNQIYYRYMIDQFDENEKCKSERRSIFLPPLQGYYTVAKDSPLAEHVKYGLLKLRELDFLQREIAMHYQRKPACIGEKPFRSDFDDRLPFSAFN

Secondary structure (DSSP, 8-state):
--HHHHTTEEEEEEEEEE-EEEEEEPPBGGGTS-HHHHTS-HHHHHHHHHHHHHHHHHHHHHHHS-SSSTT---HHHHHHHHHHHHTTPPPSS---SHHHHHHHHHHHHHHHHHHHHHHHHHHHHHHSBP----SHHHHHHTT-EEEEE--HHHHHHHHT---HHHHHHHHHGGGTTEEE-HHHHHHHTTSSSEEEEEEIIIIIHHHHHHHS-HHHHHH--EEEE--PPEEEEEEEETT-TTHHHHHHHHHHHHHTTHHHHHHHHHPPPPPPPTT----S--SS-S-S-SS--

pLDDT: mean 81.8, std 13.01, range [30.05, 94.0]